Protein AF-A0A946MFY2-F1 (afdb_monomer)

Sequence (184 aa):
AEKDSQQWLAGSNNFSRTAGVNGPPETAAVKTPVHIAITYAKDGTIHIFRNGKPYGEPYKSSGPAEFKANESVICFGIRHTPVGGNRMLAGRILDAQIYNQALNADEISALASGSSDFIPEKLVMAALTIQQQHRIAKLKISLTSNREVLDSLGPNIPPQEFETHAWQDFAQSLFNFKEFIFIR

Radius of gyration: 25.98 Å; Cα contacts (8 Å, |Δi|>4): 160; chains: 1; bounding box: 59×70×56 Å

Structure (mmCIF, N/CA/C/O backbone):
data_AF-A0A946MFY2-F1
#
_entry.id   AF-A0A946MFY2-F1
#
loop_
_atom_site.group_PDB
_atom_site.id
_atom_site.type_symbol
_atom_site.label_atom_id
_atom_site.label_alt_id
_atom_site.label_comp_id
_atom_site.label_asym_id
_atom_site.label_entity_id
_atom_site.label_seq_id
_atom_site.pdbx_PDB_ins_code
_atom_site.Cartn_x
_atom_site.Cartn_y
_atom_site.Cartn_z
_atom_site.occupancy
_atom_site.B_iso_or_equiv
_atom_site.auth_seq_id
_atom_site.auth_comp_id
_atom_site.auth_asym_id
_atom_site.auth_atom_id
_atom_site.pdbx_PDB_model_num
ATOM 1 N N . ALA A 1 1 ? 19.533 2.403 -9.242 1.00 53.47 1 ALA A N 1
ATOM 2 C CA . ALA A 1 1 ? 19.826 3.314 -8.129 1.00 53.47 1 ALA A CA 1
ATOM 3 C C . ALA A 1 1 ? 18.534 3.531 -7.360 1.00 53.47 1 ALA A C 1
ATOM 5 O O . ALA A 1 1 ? 17.473 3.380 -7.963 1.00 53.47 1 ALA A O 1
ATOM 6 N N . GLU A 1 2 ? 18.617 3.803 -6.064 1.00 65.38 2 GLU A N 1
ATOM 7 C CA . GLU A 1 2 ? 17.516 4.433 -5.328 1.00 65.38 2 GLU A CA 1
ATOM 8 C C . GLU A 1 2 ? 17.376 5.895 -5.782 1.00 65.38 2 GLU A C 1
ATOM 10 O O . GLU A 1 2 ? 18.318 6.440 -6.362 1.00 65.38 2 GLU A O 1
ATOM 15 N N . LYS A 1 3 ? 16.194 6.495 -5.599 1.00 70.50 3 LYS A N 1
ATOM 16 C CA . LYS A 1 3 ? 15.977 7.925 -5.877 1.00 70.50 3 LYS A CA 1
ATOM 17 C C . LYS A 1 3 ? 16.315 8.757 -4.642 1.00 70.50 3 LYS A C 1
ATOM 19 O O . LYS A 1 3 ? 17.130 9.664 -4.734 1.00 70.50 3 LYS A O 1
ATOM 24 N N . ASP A 1 4 ? 15.754 8.352 -3.506 1.00 80.81 4 ASP A N 1
ATOM 25 C CA . ASP A 1 4 ? 15.980 8.939 -2.191 1.00 80.81 4 ASP A CA 1
ATOM 26 C C . ASP A 1 4 ? 16.518 7.858 -1.253 1.00 80.81 4 ASP A C 1
ATOM 28 O O . ASP A 1 4 ? 16.047 6.715 -1.282 1.00 80.81 4 ASP A O 1
ATOM 32 N N . SER A 1 5 ? 17.528 8.201 -0.451 1.00 85.56 5 SER A N 1
ATOM 33 C CA . SER A 1 5 ? 18.253 7.185 0.306 1.00 85.56 5 SER A CA 1
ATOM 34 C C . SER A 1 5 ? 17.427 6.562 1.417 1.00 85.56 5 SER A C 1
ATOM 36 O O . SER A 1 5 ? 16.797 7.276 2.197 1.00 85.56 5 SER A O 1
ATOM 38 N N . GLN A 1 6 ? 17.454 5.226 1.488 1.00 88.94 6 GLN A N 1
ATOM 39 C CA . GLN A 1 6 ? 16.743 4.424 2.493 1.00 88.94 6 GLN A CA 1
ATOM 40 C C . GLN A 1 6 ? 15.216 4.600 2.472 1.00 88.94 6 GLN A C 1
ATOM 42 O O . GLN A 1 6 ? 14.553 4.226 3.432 1.00 88.94 6 GLN A O 1
ATOM 47 N N . GLN A 1 7 ? 14.624 5.136 1.405 1.00 92.94 7 GLN A N 1
ATOM 48 C CA . GLN A 1 7 ? 13.171 5.281 1.313 1.00 92.94 7 GLN A CA 1
ATOM 49 C C . GLN A 1 7 ? 12.542 4.189 0.448 1.00 92.94 7 GLN A C 1
ATOM 51 O O . GLN A 1 7 ? 13.054 3.826 -0.614 1.00 92.94 7 GLN A O 1
ATOM 56 N N . TRP A 1 8 ? 11.375 3.701 0.875 1.00 93.44 8 TRP A N 1
ATOM 57 C CA . TRP A 1 8 ? 10.537 2.862 0.023 1.00 93.44 8 TRP A CA 1
ATOM 58 C C . TRP A 1 8 ? 10.002 3.673 -1.156 1.00 93.44 8 TRP A C 1
ATOM 60 O O . TRP A 1 8 ? 9.565 4.810 -0.996 1.00 93.44 8 TRP A O 1
ATOM 70 N N . LEU A 1 9 ? 10.025 3.084 -2.351 1.00 93.62 9 LEU A N 1
ATOM 71 C CA . LEU A 1 9 ? 9.596 3.756 -3.573 1.00 93.62 9 LEU A CA 1
ATOM 72 C C . LEU A 1 9 ? 8.941 2.784 -4.555 1.00 93.62 9 LEU A C 1
ATOM 74 O O . LEU A 1 9 ? 9.286 1.604 -4.617 1.00 93.62 9 LEU A O 1
ATOM 78 N N . ALA A 1 10 ? 8.032 3.311 -5.374 1.00 94.06 10 ALA A N 1
ATOM 79 C CA . ALA A 1 10 ? 7.459 2.603 -6.514 1.00 94.06 10 ALA A CA 1
ATOM 80 C C . ALA A 1 10 ? 8.332 2.840 -7.759 1.00 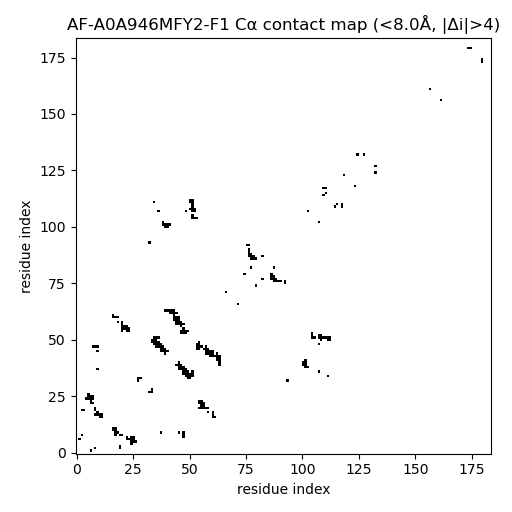94.06 10 ALA A C 1
ATOM 82 O O . ALA A 1 10 ? 8.226 3.854 -8.456 1.00 94.06 10 ALA A O 1
ATOM 83 N N . GLY A 1 11 ? 9.272 1.923 -7.989 1.00 90.94 11 GLY A N 1
ATOM 84 C CA . GLY A 1 11 ? 10.288 2.037 -9.034 1.00 90.94 11 GLY A CA 1
ATOM 85 C C . GLY A 1 11 ? 9.740 1.772 -10.436 1.00 90.94 11 GLY A C 1
ATOM 86 O O . GLY A 1 11 ? 8.930 0.876 -10.648 1.00 90.94 11 GLY A O 1
ATOM 87 N N . SER A 1 12 ? 10.227 2.525 -11.419 1.00 90.75 12 SER A N 1
ATOM 88 C CA . SER A 1 12 ? 9.873 2.374 -12.833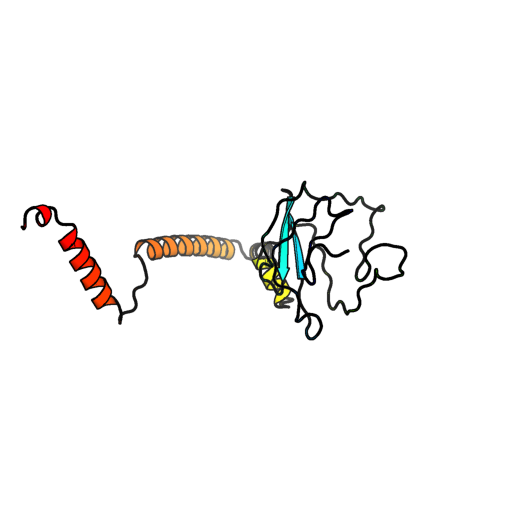 1.00 90.75 12 SER A CA 1
ATOM 89 C C . SER A 1 12 ? 11.113 2.466 -13.723 1.00 90.75 12 SER A C 1
ATOM 91 O O . SER A 1 12 ? 12.182 2.900 -13.278 1.00 90.75 12 SER A O 1
ATOM 93 N N . ASN A 1 13 ? 10.994 2.044 -14.987 1.00 88.31 13 ASN A N 1
ATOM 94 C CA . ASN A 1 13 ? 12.108 2.105 -15.932 1.00 88.31 13 ASN A CA 1
ATOM 95 C C . ASN A 1 13 ? 12.619 3.547 -16.059 1.00 88.31 13 ASN A C 1
ATOM 97 O O . ASN A 1 13 ? 11.832 4.453 -16.341 1.00 88.31 13 ASN A O 1
ATOM 101 N N . ASN A 1 14 ? 13.915 3.752 -15.808 1.00 87.25 14 ASN A N 1
ATOM 102 C CA . ASN A 1 14 ? 14.569 5.066 -15.760 1.00 87.25 14 ASN A CA 1
ATOM 103 C C . ASN A 1 14 ? 13.833 6.117 -14.904 1.00 87.25 14 ASN A C 1
ATOM 105 O O . ASN A 1 14 ? 13.919 7.305 -15.190 1.00 87.25 14 ASN A O 1
ATOM 109 N N . PHE A 1 15 ? 13.084 5.686 -13.881 1.00 89.31 15 PHE A N 1
ATOM 110 C CA . PHE A 1 15 ? 12.235 6.544 -13.043 1.00 89.31 15 PHE A CA 1
ATOM 111 C C . PHE A 1 15 ? 11.145 7.325 -13.793 1.00 89.31 15 PHE A C 1
ATOM 113 O O . PHE A 1 15 ? 10.573 8.257 -13.234 1.00 89.31 15 PHE A O 1
ATOM 120 N N . SER A 1 16 ? 10.812 6.926 -15.025 1.00 91.06 16 SER A N 1
ATOM 121 C CA . SER A 1 16 ? 9.831 7.606 -15.890 1.00 91.06 16 SER A CA 1
ATOM 122 C C . SER A 1 16 ? 8.453 7.819 -15.253 1.00 91.06 16 SER A C 1
ATOM 124 O O . SER A 1 16 ? 7.746 8.749 -15.624 1.00 91.06 16 SER A O 1
ATOM 126 N N . ARG A 1 17 ? 8.070 6.974 -14.291 1.00 92.94 17 ARG A N 1
ATOM 127 C CA . ARG A 1 17 ? 6.820 7.062 -13.523 1.00 92.94 17 ARG A CA 1
ATOM 128 C C . ARG A 1 17 ? 7.050 7.116 -12.013 1.00 92.94 17 ARG A C 1
ATOM 130 O O . ARG A 1 17 ? 6.120 6.858 -11.268 1.00 92.94 17 ARG A O 1
ATOM 137 N N . THR A 1 18 ? 8.271 7.388 -11.552 1.00 93.00 18 THR A N 1
ATOM 138 C CA . THR A 1 18 ? 8.613 7.363 -10.122 1.00 93.00 18 THR A CA 1
ATOM 139 C C . THR A 1 18 ? 8.758 8.778 -9.573 1.00 93.00 18 THR A C 1
ATOM 141 O O . THR A 1 18 ? 9.705 9.496 -9.912 1.00 93.00 18 THR A O 1
ATOM 144 N N . ALA A 1 19 ? 7.873 9.159 -8.657 1.00 92.81 19 ALA A N 1
ATOM 145 C CA . ALA A 1 19 ? 8.040 10.353 -7.832 1.00 92.81 19 ALA A CA 1
ATOM 146 C C . ALA A 1 19 ? 8.619 9.993 -6.455 1.00 92.81 19 ALA A C 1
ATOM 148 O O . ALA A 1 19 ? 8.522 8.846 -6.015 1.00 92.81 19 ALA A O 1
ATOM 149 N N . GLY A 1 20 ? 9.251 10.974 -5.809 1.00 91.62 20 GLY A N 1
ATOM 150 C CA . GLY A 1 20 ? 9.572 10.876 -4.387 1.00 91.62 20 GLY A CA 1
ATOM 151 C C . GLY A 1 20 ? 8.291 11.041 -3.572 1.00 91.62 20 GLY A C 1
ATOM 152 O O . GLY A 1 20 ? 7.399 11.783 -3.981 1.00 91.62 20 GLY A O 1
ATOM 153 N N . VAL A 1 21 ? 8.200 10.334 -2.448 1.00 92.19 21 VAL A N 1
ATOM 154 C CA . VAL A 1 21 ? 7.014 10.349 -1.572 1.00 92.19 21 VAL A CA 1
ATOM 155 C C . VAL A 1 21 ? 7.264 11.094 -0.262 1.00 92.19 21 VAL A C 1
ATOM 157 O O . VAL A 1 21 ? 6.377 11.161 0.575 1.00 92.19 21 VAL A O 1
ATOM 160 N N . ASN A 1 22 ? 8.464 11.649 -0.050 1.00 90.62 22 ASN A N 1
ATOM 161 C CA . ASN A 1 22 ? 8.861 12.290 1.212 1.00 90.62 22 ASN A CA 1
ATOM 162 C C . ASN A 1 22 ? 8.608 11.397 2.446 1.00 90.62 22 ASN A C 1
ATOM 164 O O . ASN A 1 22 ? 8.253 11.876 3.521 1.00 90.62 22 ASN A O 1
ATOM 168 N N . GLY A 1 23 ? 8.760 10.080 2.282 1.00 91.56 23 GLY A N 1
ATOM 169 C CA . GLY A 1 23 ? 8.580 9.118 3.364 1.00 91.56 23 GLY A CA 1
ATOM 170 C C . GLY A 1 23 ? 9.791 9.100 4.305 1.00 91.56 23 GLY A C 1
ATOM 171 O O . GLY A 1 23 ? 10.903 9.418 3.882 1.00 91.56 23 GLY A O 1
ATOM 172 N N . PRO A 1 24 ? 9.620 8.725 5.583 1.00 93.62 24 PRO A N 1
ATOM 173 C CA . PRO A 1 24 ? 10.745 8.614 6.504 1.00 93.62 24 PRO A CA 1
ATOM 174 C C . PRO A 1 24 ? 11.700 7.489 6.070 1.00 93.62 24 PRO A C 1
ATOM 176 O O . PRO A 1 24 ? 11.229 6.450 5.608 1.00 93.62 24 PRO A O 1
ATOM 179 N N . PRO A 1 25 ? 13.023 7.634 6.258 1.00 93.75 25 PRO A N 1
ATOM 180 C CA . PRO A 1 25 ? 13.968 6.569 5.938 1.00 93.75 25 PRO A CA 1
ATOM 181 C C . PRO A 1 25 ? 13.657 5.290 6.729 1.00 93.75 25 PRO A C 1
ATOM 183 O O . PRO A 1 25 ? 13.310 5.321 7.914 1.00 93.75 25 PRO A O 1
ATOM 186 N N . GLU A 1 26 ? 13.800 4.145 6.071 1.00 93.25 26 GLU A N 1
ATOM 187 C CA . GLU A 1 26 ? 13.622 2.830 6.662 1.00 93.25 26 GLU A CA 1
ATOM 188 C C . GLU A 1 26 ? 14.809 2.476 7.559 1.00 93.25 26 GLU A C 1
ATOM 190 O O . GLU A 1 26 ? 15.953 2.408 7.121 1.00 93.25 26 GLU A O 1
ATOM 195 N N . THR A 1 27 ? 14.513 2.182 8.822 1.00 92.38 27 THR A N 1
ATOM 196 C CA . THR A 1 27 ? 15.519 1.864 9.848 1.00 92.38 27 THR A CA 1
ATOM 197 C C . THR A 1 27 ? 15.217 0.574 10.613 1.00 92.38 27 THR A C 1
ATOM 199 O O . THR A 1 27 ? 16.084 0.053 11.317 1.00 92.38 27 THR A O 1
ATOM 202 N N . ALA A 1 28 ? 14.007 0.023 10.481 1.00 88.69 28 ALA A N 1
ATOM 203 C CA . ALA A 1 28 ? 13.542 -1.136 11.239 1.00 88.69 28 ALA A CA 1
ATOM 204 C C . ALA A 1 28 ? 13.631 -2.451 10.453 1.00 88.69 28 ALA A C 1
ATOM 206 O O . ALA A 1 28 ? 13.780 -3.504 11.070 1.00 88.69 28 ALA A O 1
ATOM 207 N N . ALA A 1 29 ? 13.590 -2.406 9.117 1.00 87.12 29 ALA A N 1
ATOM 208 C CA . ALA A 1 29 ? 13.572 -3.598 8.259 1.00 87.12 29 ALA A CA 1
ATOM 209 C C . ALA A 1 29 ? 14.789 -4.533 8.434 1.00 87.12 29 ALA A C 1
ATOM 211 O O . ALA A 1 29 ? 14.720 -5.707 8.083 1.00 87.12 29 ALA A O 1
ATOM 212 N N . VAL A 1 30 ? 15.894 -4.042 9.013 1.00 86.38 30 VAL A N 1
ATOM 213 C CA . VAL A 1 30 ? 17.076 -4.858 9.355 1.00 86.38 30 VAL A CA 1
ATOM 214 C C . VAL A 1 30 ? 16.917 -5.662 10.653 1.00 86.38 30 VAL A C 1
ATOM 216 O O . VAL A 1 30 ? 17.689 -6.586 10.890 1.00 86.38 30 VAL A O 1
ATOM 219 N N . LYS A 1 31 ? 15.947 -5.313 11.509 1.00 86.25 31 LYS A N 1
ATOM 220 C CA . LYS A 1 31 ? 15.732 -5.929 12.834 1.00 86.25 31 LYS A CA 1
ATOM 221 C C . LYS A 1 31 ? 14.429 -6.713 12.913 1.00 86.25 31 LYS A C 1
ATOM 223 O O . LYS A 1 31 ? 14.375 -7.750 13.564 1.00 86.25 31 LYS A O 1
ATOM 228 N N . THR A 1 32 ? 13.379 -6.201 12.283 1.00 84.69 32 THR A N 1
ATOM 229 C CA . THR A 1 32 ? 12.023 -6.744 12.382 1.00 84.69 32 THR A CA 1
ATOM 230 C C . THR A 1 32 ? 11.375 -6.817 11.006 1.00 84.69 32 THR A C 1
ATOM 232 O O . THR A 1 32 ? 11.631 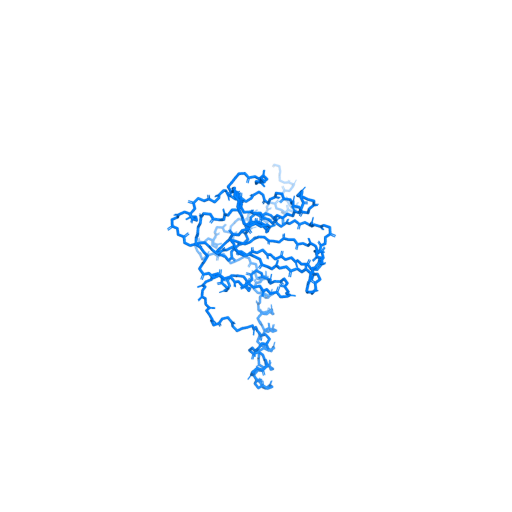-5.931 10.185 1.00 84.69 32 THR A O 1
ATOM 235 N N . PRO A 1 33 ? 10.490 -7.798 10.754 1.00 87.06 33 PRO A N 1
ATOM 236 C CA . PRO A 1 33 ? 9.673 -7.798 9.549 1.00 87.06 33 PRO A CA 1
ATOM 237 C C . PRO A 1 33 ? 8.890 -6.490 9.403 1.00 87.06 33 PRO A C 1
ATOM 239 O O . PRO A 1 33 ? 8.348 -5.967 10.378 1.00 87.06 33 PRO A O 1
ATOM 242 N N . VAL A 1 34 ? 8.826 -5.976 8.177 1.00 92.50 34 VAL A N 1
ATOM 243 C CA . VAL A 1 34 ? 7.983 -4.837 7.804 1.00 92.50 34 VAL A CA 1
ATOM 244 C C . VAL A 1 34 ? 7.061 -5.266 6.673 1.00 92.50 34 VAL A C 1
ATOM 246 O O . VAL A 1 34 ? 7.481 -5.974 5.759 1.00 92.50 34 VAL A O 1
ATOM 249 N N . HIS A 1 35 ? 5.805 -4.840 6.734 1.00 94.25 35 HIS A N 1
ATOM 250 C CA . HIS A 1 35 ? 4.851 -5.038 5.652 1.00 94.25 35 HIS A CA 1
ATOM 251 C C . HIS A 1 35 ? 4.886 -3.818 4.736 1.00 94.25 35 HIS A C 1
ATOM 253 O O . HIS A 1 35 ? 4.633 -2.698 5.189 1.00 94.25 35 HIS A O 1
ATOM 259 N N . ILE A 1 36 ? 5.173 -4.034 3.455 1.00 95.69 36 ILE A N 1
ATOM 260 C CA . ILE A 1 36 ? 5.174 -2.989 2.432 1.00 95.69 36 ILE A CA 1
ATOM 261 C C . ILE A 1 36 ? 4.138 -3.346 1.380 1.00 95.69 36 ILE A C 1
ATOM 263 O O . ILE A 1 36 ? 4.166 -4.443 0.828 1.00 95.69 36 ILE A O 1
ATOM 267 N N . ALA A 1 37 ? 3.255 -2.398 1.080 1.00 97.19 37 ALA A N 1
ATOM 268 C CA . ALA A 1 37 ? 2.302 -2.514 -0.012 1.00 97.19 37 ALA A CA 1
ATOM 269 C C . ALA A 1 37 ? 2.367 -1.274 -0.902 1.00 97.19 37 ALA A C 1
ATOM 271 O O . ALA A 1 37 ? 2.566 -0.160 -0.421 1.00 97.19 37 ALA A O 1
ATOM 272 N N . ILE A 1 38 ? 2.196 -1.473 -2.206 1.00 97.38 38 ILE A N 1
ATOM 273 C CA . ILE A 1 38 ? 2.125 -0.394 -3.190 1.00 97.38 38 ILE A CA 1
ATOM 274 C C . ILE A 1 38 ? 0.874 -0.623 -4.023 1.00 97.38 38 ILE A C 1
ATOM 276 O O . ILE A 1 38 ? 0.697 -1.707 -4.581 1.00 97.38 38 ILE A O 1
ATOM 280 N N . THR A 1 39 ? 0.011 0.382 -4.111 1.00 97.31 39 THR A N 1
ATOM 281 C CA . THR A 1 39 ? -1.232 0.299 -4.882 1.00 97.31 39 THR A CA 1
ATOM 282 C C . THR A 1 39 ? -1.129 1.171 -6.126 1.00 97.31 39 THR A C 1
ATOM 284 O O . THR A 1 39 ? -0.566 2.263 -6.088 1.00 97.31 39 THR A O 1
ATOM 287 N N . TYR A 1 40 ? -1.652 0.666 -7.245 1.00 96.50 40 TYR A N 1
ATOM 288 C CA . TYR A 1 40 ? -1.628 1.333 -8.547 1.00 96.50 40 TYR A CA 1
ATOM 289 C C . TYR A 1 40 ? -3.067 1.500 -9.034 1.00 96.50 40 TYR A C 1
ATOM 291 O O . TYR A 1 40 ? -3.660 0.570 -9.583 1.00 96.50 40 TYR A O 1
ATOM 299 N N . ALA A 1 41 ? -3.660 2.666 -8.788 1.00 95.31 41 ALA A N 1
ATOM 300 C CA . ALA A 1 41 ? -5.031 2.951 -9.189 1.00 95.31 41 ALA A CA 1
ATOM 301 C C . ALA A 1 41 ? -5.148 3.130 -10.712 1.00 95.31 41 ALA A C 1
ATOM 303 O O . ALA A 1 41 ? -4.199 3.524 -11.393 1.00 95.31 41 ALA A O 1
ATOM 304 N N . LYS A 1 42 ? -6.344 2.862 -11.258 1.00 93.44 42 LYS A N 1
ATOM 305 C CA . LYS A 1 42 ? -6.627 2.964 -12.705 1.00 93.44 42 LYS A CA 1
ATOM 306 C C . LYS A 1 42 ? -6.372 4.356 -13.269 1.00 93.44 42 LYS A C 1
ATOM 308 O O . LYS A 1 42 ? -5.999 4.498 -14.425 1.00 93.44 42 LYS A O 1
ATOM 313 N N . ASP A 1 43 ? -6.580 5.369 -12.443 1.00 93.75 43 ASP A N 1
ATOM 314 C CA . ASP A 1 43 ? -6.355 6.759 -12.795 1.00 93.75 43 ASP A CA 1
ATOM 315 C C . ASP A 1 43 ? -4.858 7.136 -12.780 1.00 93.75 43 ASP A C 1
ATOM 317 O O . ASP A 1 43 ? -4.527 8.268 -13.103 1.00 93.75 43 ASP A O 1
ATOM 321 N N . GLY A 1 44 ? -3.955 6.220 -12.409 1.00 94.88 44 GLY A N 1
ATOM 322 C CA . GLY A 1 44 ? -2.510 6.440 -12.320 1.00 94.88 44 GLY A CA 1
ATOM 323 C C . GLY A 1 44 ? -2.014 6.872 -10.941 1.00 94.88 44 GLY A C 1
ATOM 324 O O . GLY A 1 44 ? -0.813 7.115 -10.794 1.00 94.88 44 GLY A O 1
ATOM 325 N N . THR A 1 45 ? -2.893 6.980 -9.941 1.00 96.81 45 THR A N 1
ATOM 326 C CA . THR A 1 45 ? -2.505 7.329 -8.569 1.00 96.81 45 THR A CA 1
ATOM 327 C C . THR A 1 45 ? -1.782 6.157 -7.906 1.00 96.81 45 THR A C 1
ATOM 329 O O . THR A 1 45 ? -2.277 5.029 -7.914 1.00 96.81 45 THR A O 1
ATOM 332 N N . ILE A 1 46 ? -0.615 6.425 -7.324 1.00 97.50 46 ILE A N 1
ATOM 333 C CA . ILE A 1 46 ? 0.214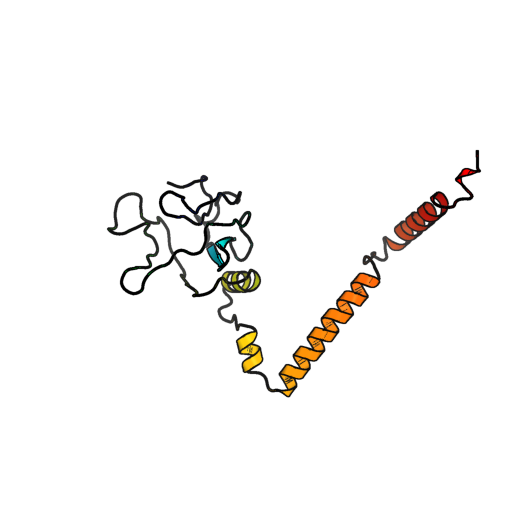 5.442 -6.630 1.00 97.50 46 ILE A CA 1
ATOM 334 C C . ILE A 1 46 ? 0.285 5.800 -5.148 1.00 97.50 46 ILE A C 1
ATOM 336 O O . ILE A 1 46 ? 0.637 6.927 -4.802 1.00 97.50 46 ILE A O 1
ATOM 340 N N . HIS A 1 47 ? -0.015 4.824 -4.291 1.00 97.62 47 HIS A N 1
ATOM 341 C CA . HIS A 1 47 ? 0.178 4.922 -2.843 1.00 97.62 47 HIS A CA 1
ATOM 342 C C . HIS A 1 47 ? 1.182 3.872 -2.384 1.00 97.62 47 HIS A C 1
ATOM 344 O O . HIS A 1 47 ? 1.212 2.758 -2.910 1.00 97.62 47 HIS A O 1
ATOM 350 N N . ILE A 1 48 ? 1.970 4.216 -1.372 1.00 97.94 48 ILE A N 1
ATOM 351 C CA . ILE A 1 48 ? 2.851 3.287 -0.669 1.00 97.94 48 ILE A CA 1
ATOM 352 C C . ILE A 1 48 ? 2.355 3.205 0.769 1.00 97.94 48 ILE A C 1
ATOM 354 O O . ILE A 1 48 ? 1.970 4.211 1.359 1.00 97.94 48 ILE A O 1
ATOM 358 N N . PHE A 1 49 ? 2.357 2.005 1.330 1.00 98.00 49 PHE A N 1
ATOM 359 C CA . PHE A 1 49 ? 1.971 1.749 2.706 1.00 98.00 49 PHE A CA 1
ATOM 360 C C . PHE A 1 49 ? 3.072 0.981 3.417 1.00 98.00 49 PHE A C 1
ATOM 362 O O . PHE A 1 49 ? 3.685 0.074 2.850 1.00 98.00 49 PHE A O 1
ATOM 369 N N . ARG A 1 50 ? 3.269 1.313 4.690 1.00 96.62 50 ARG A N 1
ATOM 370 C CA . ARG A 1 50 ? 4.187 0.637 5.598 1.00 96.62 50 ARG A CA 1
ATOM 371 C C . ARG A 1 50 ? 3.433 0.219 6.849 1.00 96.62 50 ARG A C 1
ATOM 373 O O . ARG A 1 50 ? 2.843 1.057 7.527 1.00 96.62 50 ARG A O 1
ATOM 380 N N . ASN A 1 51 ? 3.466 -1.074 7.163 1.00 94.62 51 ASN A N 1
ATOM 381 C CA . ASN A 1 51 ? 2.757 -1.673 8.298 1.00 94.62 51 ASN A CA 1
ATOM 382 C C . ASN A 1 51 ? 1.281 -1.237 8.362 1.00 94.62 51 ASN A C 1
ATOM 384 O O . ASN A 1 51 ? 0.787 -0.837 9.414 1.00 94.62 51 ASN A O 1
ATOM 388 N N . GLY A 1 52 ? 0.606 -1.250 7.209 1.00 94.56 52 GLY A N 1
ATOM 389 C CA . GLY A 1 52 ? -0.825 -0.954 7.103 1.00 94.56 52 GLY A CA 1
ATOM 390 C C . GLY A 1 52 ? -1.179 0.531 7.047 1.00 94.56 52 GLY A C 1
ATOM 391 O O . GLY A 1 52 ? -2.338 0.868 6.842 1.00 94.56 52 GLY A O 1
ATOM 392 N N . LYS A 1 53 ? -0.201 1.429 7.206 1.00 96.25 53 LYS A N 1
ATOM 393 C CA . LYS A 1 53 ? -0.413 2.883 7.224 1.00 96.25 53 LYS A CA 1
ATOM 394 C C . LYS A 1 53 ? 0.177 3.545 5.981 1.00 96.25 53 LYS A C 1
ATOM 396 O O . LYS A 1 53 ? 1.171 3.029 5.466 1.00 96.25 53 LYS A O 1
ATOM 401 N N . PRO A 1 54 ? -0.380 4.676 5.508 1.00 97.19 54 PRO A N 1
ATOM 402 C CA . PRO A 1 54 ? 0.223 5.451 4.428 1.00 97.19 54 PRO A CA 1
ATOM 403 C C . PRO A 1 54 ? 1.694 5.775 4.717 1.00 97.19 54 PRO A C 1
ATOM 405 O O . PRO A 1 54 ? 2.058 6.122 5.842 1.00 97.19 54 PRO A O 1
ATOM 408 N N . TYR A 1 55 ? 2.538 5.623 3.703 1.00 97.38 55 TYR A N 1
ATOM 409 C CA . TYR A 1 55 ? 3.963 5.917 3.749 1.00 97.38 55 TYR A CA 1
ATOM 410 C C . TYR A 1 55 ? 4.275 7.031 2.751 1.00 97.38 55 TYR A C 1
ATOM 412 O O . TYR A 1 55 ? 4.323 6.801 1.541 1.00 97.38 55 TYR A O 1
ATOM 420 N N . GLY A 1 56 ? 4.502 8.230 3.284 1.00 95.25 56 GLY A N 1
ATOM 421 C CA . GLY A 1 56 ? 4.696 9.423 2.471 1.00 95.25 56 GLY A CA 1
ATOM 422 C C . GLY A 1 56 ? 3.436 9.839 1.708 1.00 95.25 56 GLY A C 1
ATOM 423 O O . GLY A 1 56 ? 2.341 9.320 1.931 1.00 95.25 56 GLY A O 1
ATOM 424 N N . GLU A 1 57 ? 3.620 10.787 0.798 1.00 95.44 57 GLU A N 1
ATOM 425 C CA . GLU A 1 57 ? 2.556 11.339 -0.027 1.00 95.44 57 GLU A CA 1
ATOM 426 C C . GLU A 1 57 ? 2.273 10.454 -1.248 1.00 95.44 57 GLU A C 1
ATOM 428 O O . GLU A 1 57 ? 3.208 10.005 -1.928 1.00 95.44 57 GLU A O 1
ATOM 433 N N . PRO A 1 58 ? 0.993 10.222 -1.583 1.00 96.38 58 PRO A N 1
ATOM 434 C CA . PRO A 1 58 ? 0.648 9.610 -2.851 1.00 96.38 58 PRO A CA 1
ATOM 435 C C . PRO A 1 58 ? 0.992 10.540 -4.006 1.00 96.38 58 PRO A C 1
ATOM 437 O O . PRO A 1 58 ? 1.021 11.764 -3.878 1.00 96.38 58 PRO A O 1
ATOM 440 N N . TYR A 1 59 ? 1.203 9.958 -5.180 1.00 96.81 59 TYR A N 1
ATOM 441 C CA . TYR A 1 59 ? 1.498 10.744 -6.368 1.00 96.81 59 TYR A CA 1
ATOM 442 C C . TYR A 1 59 ? 0.821 10.190 -7.611 1.00 96.81 59 TYR A C 1
ATOM 444 O O . TYR A 1 59 ? 0.441 9.020 -7.696 1.00 96.81 59 TYR A O 1
ATOM 452 N N . LYS A 1 60 ? 0.679 11.062 -8.607 1.00 96.62 60 LYS A N 1
ATOM 453 C CA . LYS A 1 60 ? 0.069 10.744 -9.891 1.00 96.62 60 LYS A CA 1
ATOM 454 C C . LYS A 1 60 ? 1.144 10.392 -10.912 1.00 96.62 60 LYS A C 1
ATOM 456 O O . LYS A 1 60 ? 1.997 11.217 -11.227 1.00 96.62 60 LYS A O 1
ATOM 461 N N . SER A 1 61 ? 1.105 9.171 -11.428 1.00 94.88 61 SER A N 1
ATOM 462 C CA . SER A 1 61 ? 1.915 8.760 -12.578 1.00 94.88 61 SER A CA 1
ATOM 463 C C . SER A 1 61 ? 1.159 8.973 -13.894 1.00 94.88 61 SER A C 1
ATOM 465 O O . SER A 1 61 ? -0.018 9.331 -13.894 1.00 94.88 61 SER A O 1
ATOM 467 N N . SER A 1 62 ? 1.810 8.699 -15.028 1.00 91.31 62 SER A N 1
ATOM 468 C CA . SER A 1 62 ? 1.173 8.726 -16.354 1.00 91.31 62 SER A CA 1
ATOM 469 C C . SER A 1 62 ? 0.144 7.609 -16.594 1.00 91.31 62 SER A C 1
ATOM 471 O O . SER A 1 62 ? -0.416 7.532 -17.684 1.00 91.31 62 SER A O 1
ATOM 473 N N . GLY A 1 63 ? -0.108 6.748 -15.602 1.00 88.62 63 GLY A N 1
ATOM 474 C CA . GLY A 1 63 ? -1.079 5.658 -15.668 1.00 88.62 63 GLY A CA 1
ATOM 475 C C . GLY A 1 63 ? -0.465 4.279 -15.389 1.00 88.62 63 GLY A C 1
ATOM 476 O O . GLY A 1 63 ? 0.760 4.149 -15.264 1.00 88.62 63 GLY A O 1
ATOM 477 N N . PRO A 1 64 ? -1.308 3.233 -15.282 1.00 87.38 64 PRO A N 1
ATOM 478 C CA . PRO A 1 64 ? -0.852 1.856 -15.127 1.00 87.38 64 PRO A CA 1
ATOM 479 C C . PRO A 1 64 ? 0.037 1.407 -16.291 1.00 87.38 64 PRO A C 1
ATOM 481 O O . PRO A 1 64 ? -0.195 1.760 -17.445 1.00 87.38 64 PRO A O 1
ATOM 484 N N . ALA A 1 65 ? 1.043 0.589 -15.985 1.00 89.19 65 ALA A N 1
ATOM 485 C CA . ALA A 1 65 ? 1.820 -0.095 -17.009 1.00 89.19 65 ALA A CA 1
ATOM 486 C C . ALA A 1 65 ? 1.122 -1.393 -17.418 1.00 89.19 65 ALA A C 1
ATOM 488 O O . ALA A 1 65 ? 0.657 -2.145 -16.561 1.00 89.19 65 ALA A O 1
ATOM 489 N N . GLU A 1 66 ? 1.083 -1.662 -18.719 1.00 89.94 66 GLU A N 1
ATOM 490 C CA . GLU A 1 66 ? 0.566 -2.919 -19.245 1.00 89.94 66 GLU A CA 1
ATOM 491 C C . GLU A 1 66 ? 1.653 -4.000 -19.209 1.00 89.94 66 GLU A C 1
ATOM 493 O O . GLU A 1 66 ? 2.779 -3.786 -19.661 1.00 89.94 66 GLU A O 1
ATOM 498 N N . PHE A 1 67 ? 1.298 -5.168 -18.677 1.00 89.94 67 PHE A N 1
ATOM 499 C CA . PHE A 1 67 ? 2.139 -6.361 -18.648 1.00 89.94 67 PHE A CA 1
ATOM 500 C C . PHE A 1 67 ? 1.397 -7.479 -19.373 1.00 89.94 67 PHE A C 1
ATOM 502 O O . PHE A 1 67 ? 0.431 -8.039 -18.852 1.00 89.94 67 PHE A O 1
ATOM 509 N N . LYS A 1 68 ? 1.815 -7.768 -20.607 1.00 92.06 68 LYS A N 1
ATOM 510 C CA . LYS A 1 68 ? 1.146 -8.755 -21.457 1.00 92.06 68 LYS A CA 1
ATOM 511 C C . LYS A 1 68 ? 1.337 -10.170 -20.922 1.00 92.06 68 LYS A C 1
ATOM 513 O O . LYS A 1 68 ? 2.420 -10.539 -20.454 1.00 92.06 68 LYS A O 1
ATOM 518 N N . ALA A 1 69 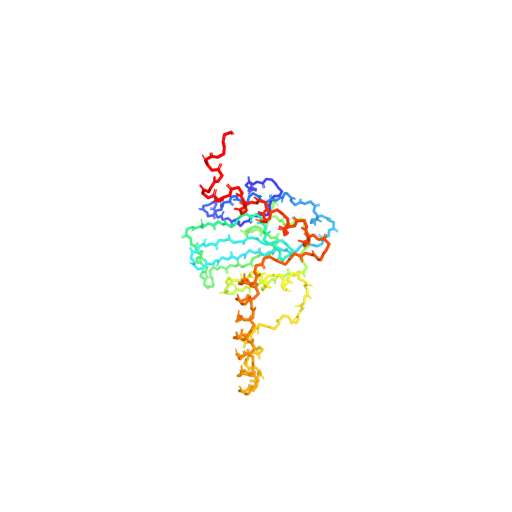? 0.281 -10.972 -21.047 1.00 91.75 69 ALA A N 1
ATOM 519 C CA . ALA A 1 69 ? 0.323 -12.396 -20.746 1.00 91.75 69 ALA A CA 1
ATOM 520 C C . ALA A 1 69 ? 1.419 -13.084 -21.575 1.00 91.75 69 ALA A C 1
ATOM 522 O O . ALA A 1 69 ? 1.588 -12.780 -22.751 1.00 91.75 69 ALA A O 1
ATOM 523 N N . ASN A 1 70 ? 2.156 -14.008 -20.956 1.00 92.50 70 ASN A N 1
ATOM 524 C CA . ASN A 1 70 ? 3.263 -14.767 -21.559 1.00 92.50 70 ASN A CA 1
ATOM 525 C C . ASN A 1 70 ? 4.490 -13.947 -22.012 1.00 92.50 70 ASN A C 1
ATOM 527 O O . ASN A 1 70 ? 5.463 -14.533 -22.474 1.00 92.50 70 ASN A O 1
ATOM 531 N N . GLU A 1 71 ? 4.486 -12.624 -21.838 1.00 93.25 71 GLU A N 1
ATOM 532 C CA . GLU A 1 71 ? 5.635 -11.747 -22.128 1.00 93.25 71 GLU A CA 1
ATOM 533 C C . GLU A 1 71 ? 6.234 -11.125 -20.856 1.00 93.25 71 GLU A C 1
ATOM 535 O O . GLU A 1 71 ? 7.250 -10.435 -20.907 1.00 93.25 71 GLU A O 1
ATOM 540 N N . SER A 1 72 ? 5.597 -11.347 -19.704 1.00 91.12 72 SER A N 1
ATOM 541 C CA . SER A 1 72 ? 5.969 -10.739 -18.427 1.00 91.12 72 SER A CA 1
ATOM 542 C C . SER A 1 72 ? 6.191 -11.798 -17.357 1.00 91.12 72 SER A C 1
ATOM 544 O O . SER A 1 72 ? 5.447 -12.772 -17.262 1.00 91.12 72 SER A O 1
ATOM 546 N N . VAL A 1 73 ? 7.197 -11.569 -16.516 1.00 90.31 73 VAL A N 1
ATOM 547 C CA . VAL A 1 73 ? 7.480 -12.388 -15.336 1.00 90.31 73 VAL A CA 1
ATOM 548 C C . VAL A 1 73 ? 7.472 -11.516 -14.093 1.00 90.31 73 VAL A C 1
ATOM 550 O O . VAL A 1 73 ? 7.940 -10.377 -14.104 1.00 90.31 73 VAL A O 1
ATOM 553 N N . ILE A 1 74 ? 6.935 -12.068 -13.013 1.00 89.62 74 ILE A N 1
ATOM 554 C CA . ILE A 1 74 ? 6.959 -11.447 -11.695 1.00 89.62 74 ILE A CA 1
ATOM 555 C C . ILE A 1 74 ? 8.116 -12.075 -10.934 1.00 89.62 74 ILE A C 1
ATOM 557 O O . ILE A 1 74 ? 8.248 -13.297 -10.883 1.00 89.62 74 ILE A O 1
ATOM 561 N N . CYS A 1 75 ? 8.969 -11.238 -10.354 1.00 90.62 75 CYS A N 1
ATOM 562 C CA . CYS A 1 75 ? 10.131 -11.698 -9.614 1.00 90.62 75 CYS A CA 1
ATOM 563 C C . CYS A 1 75 ? 10.164 -11.062 -8.227 1.00 90.62 75 CYS A C 1
ATOM 565 O O . CYS A 1 75 ? 9.935 -9.864 -8.076 1.00 90.62 75 CYS A O 1
ATOM 567 N N . PHE A 1 76 ? 10.515 -11.867 -7.229 1.00 90.38 76 PHE A N 1
ATOM 568 C CA . PHE A 1 76 ? 10.727 -11.427 -5.857 1.00 90.38 76 PHE A CA 1
ATOM 569 C C . PHE A 1 76 ? 12.208 -11.545 -5.505 1.00 90.38 76 PHE A C 1
ATOM 571 O O . PHE A 1 76 ? 12.871 -12.510 -5.876 1.00 90.38 76 PHE A O 1
ATOM 578 N N . GLY A 1 77 ? 12.742 -10.543 -4.809 1.00 89.06 77 GLY A N 1
ATOM 579 C CA . GLY A 1 77 ? 14.133 -10.548 -4.352 1.00 89.06 77 GLY A CA 1
ATOM 580 C C . GLY A 1 77 ? 15.187 -10.268 -5.431 1.00 89.06 77 GLY A C 1
ATOM 581 O O . GLY A 1 77 ? 16.375 -10.263 -5.119 1.00 89.06 77 GLY A O 1
ATOM 582 N N . ILE A 1 78 ? 14.790 -9.987 -6.676 1.00 88.94 78 ILE A N 1
ATOM 583 C CA . ILE A 1 78 ? 15.690 -9.548 -7.753 1.00 88.94 78 ILE A CA 1
ATOM 584 C C . ILE A 1 78 ? 15.102 -8.351 -8.498 1.00 88.94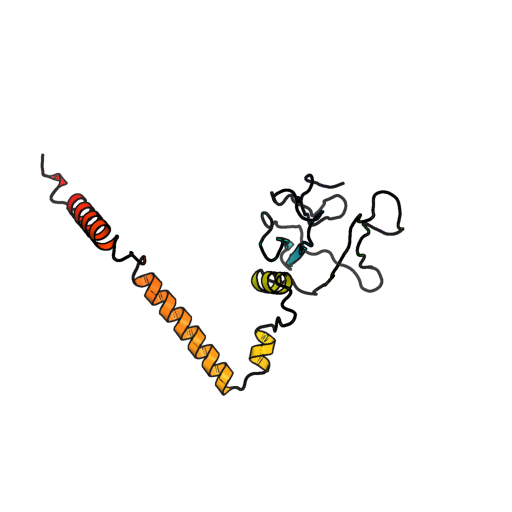 78 ILE A C 1
ATOM 586 O O . ILE A 1 78 ? 13.887 -8.203 -8.593 1.00 88.94 78 ILE A O 1
ATOM 590 N N . ARG A 1 79 ? 15.966 -7.501 -9.062 1.00 81.94 79 ARG A N 1
ATOM 591 C CA . ARG A 1 79 ? 15.539 -6.330 -9.845 1.00 81.94 79 ARG A CA 1
ATOM 592 C C . ARG A 1 79 ? 15.182 -6.655 -11.302 1.00 81.94 79 ARG A C 1
ATOM 594 O O . ARG A 1 79 ? 14.282 -6.029 -11.847 1.00 81.94 79 ARG A O 1
ATOM 601 N N . HIS A 1 80 ? 15.928 -7.542 -11.956 1.00 79.62 80 HIS A N 1
ATOM 602 C CA . HIS A 1 80 ? 15.658 -8.040 -13.312 1.00 79.62 80 HIS A CA 1
ATOM 603 C C . HIS A 1 80 ? 16.439 -9.329 -13.570 1.00 79.62 80 HIS A C 1
ATOM 605 O O . HIS A 1 80 ? 17.405 -9.623 -12.865 1.00 79.62 80 HIS A O 1
ATOM 611 N N . THR A 1 81 ? 16.035 -10.066 -14.601 1.00 79.50 81 THR A N 1
ATOM 612 C CA . THR A 1 81 ? 16.750 -11.231 -15.130 1.00 79.50 81 THR A CA 1
ATOM 613 C C . THR A 1 81 ? 17.791 -10.811 -16.183 1.00 79.50 81 THR A C 1
ATOM 615 O O . THR A 1 81 ? 17.521 -9.873 -16.935 1.00 79.50 81 THR A O 1
ATOM 618 N N . PRO A 1 82 ? 18.946 -11.495 -16.300 1.00 82.19 82 PRO A N 1
ATOM 619 C CA . PRO A 1 82 ? 19.410 -12.607 -15.467 1.00 82.19 82 PRO A CA 1
ATOM 620 C C . PRO A 1 82 ? 19.893 -12.148 -14.081 1.00 82.19 82 PRO A C 1
ATOM 622 O O . PRO A 1 82 ? 20.230 -10.984 -13.869 1.00 82.19 82 PRO A O 1
ATOM 625 N N . VAL A 1 83 ? 19.928 -13.084 -13.130 1.00 80.44 83 VAL A N 1
ATOM 626 C CA . VAL A 1 83 ? 20.391 -12.838 -11.755 1.00 80.44 83 VAL A CA 1
ATOM 627 C C . VAL A 1 83 ? 21.885 -12.488 -11.751 1.00 80.44 83 VAL A C 1
ATOM 629 O O . VAL A 1 83 ? 22.674 -13.140 -12.430 1.00 80.44 83 VAL A O 1
ATOM 632 N N . GLY A 1 84 ? 22.287 -11.480 -10.969 1.00 79.12 84 GLY A N 1
ATOM 633 C CA . GLY A 1 84 ? 23.702 -11.185 -10.724 1.00 79.12 84 GLY A CA 1
ATOM 634 C C . GLY A 1 84 ? 24.025 -9.722 -10.409 1.00 79.12 84 GLY A C 1
ATOM 635 O O . GLY A 1 84 ? 23.281 -8.794 -10.750 1.00 79.12 84 GLY A O 1
ATOM 636 N N . GLY A 1 85 ? 25.185 -9.518 -9.780 1.00 80.69 85 GLY A N 1
ATOM 637 C CA . GLY A 1 85 ? 25.671 -8.210 -9.335 1.00 80.69 85 GLY A CA 1
ATOM 638 C C . GLY A 1 85 ? 24.879 -7.650 -8.149 1.00 80.69 85 GLY A C 1
ATOM 639 O O . GLY A 1 85 ? 24.255 -8.389 -7.392 1.00 80.69 85 GLY A O 1
ATOM 640 N N . ASN A 1 86 ? 24.860 -6.323 -8.007 1.00 76.69 86 ASN A N 1
ATOM 641 C CA . ASN A 1 86 ? 24.161 -5.621 -6.921 1.00 76.69 86 ASN A CA 1
ATOM 642 C C . ASN A 1 86 ? 22.654 -5.433 -7.208 1.00 76.69 86 ASN A C 1
ATOM 644 O O . ASN A 1 86 ? 22.120 -4.325 -7.170 1.00 76.69 86 ASN A O 1
ATOM 648 N N . ARG A 1 87 ? 21.988 -6.510 -7.640 1.00 80.19 87 ARG A N 1
ATOM 649 C CA . ARG A 1 87 ? 20.589 -6.505 -8.116 1.00 80.19 87 ARG A CA 1
ATOM 650 C C . ARG A 1 87 ? 19.675 -7.423 -7.312 1.00 80.19 87 ARG A C 1
ATOM 652 O O . ARG A 1 87 ? 18.518 -7.596 -7.692 1.00 80.19 87 ARG A O 1
ATOM 659 N N . MET A 1 88 ? 20.210 -8.029 -6.260 1.00 87.62 88 MET A N 1
ATOM 660 C CA . MET A 1 88 ? 19.509 -8.971 -5.400 1.00 87.62 88 MET A CA 1
ATOM 661 C C . MET A 1 88 ? 19.166 -8.301 -4.076 1.00 87.62 88 MET A C 1
ATOM 663 O O . MET A 1 88 ? 19.924 -7.473 -3.572 1.00 87.62 88 MET A O 1
ATOM 667 N N . LEU A 1 89 ? 18.028 -8.682 -3.514 1.00 89.12 89 LEU A N 1
ATOM 668 C CA . LEU A 1 89 ? 17.634 -8.304 -2.172 1.00 89.12 89 LEU A CA 1
ATOM 669 C C . LEU A 1 89 ? 18.517 -9.044 -1.162 1.00 89.12 89 LEU A C 1
ATOM 671 O O . LEU A 1 89 ? 18.512 -10.272 -1.107 1.00 89.12 89 LEU A O 1
ATOM 675 N N . ALA A 1 90 ? 19.228 -8.294 -0.326 1.00 89.19 90 ALA A N 1
ATOM 676 C CA . ALA A 1 90 ? 19.881 -8.829 0.862 1.00 89.19 90 ALA A CA 1
ATOM 677 C C . ALA A 1 90 ? 18.874 -8.853 2.024 1.00 89.19 90 ALA A C 1
ATOM 679 O O . ALA A 1 90 ? 18.840 -7.946 2.851 1.00 89.19 90 ALA A O 1
ATOM 680 N N . GLY A 1 91 ? 18.000 -9.861 2.052 1.00 87.88 91 GLY A N 1
ATOM 681 C CA . GLY A 1 91 ? 16.930 -9.954 3.045 1.00 87.88 91 GLY A CA 1
ATOM 682 C C . GLY A 1 91 ? 16.077 -11.208 2.896 1.00 87.88 91 GLY A C 1
ATOM 683 O O . GLY A 1 91 ? 16.366 -12.084 2.082 1.00 87.88 91 GLY A O 1
ATOM 684 N N . ARG A 1 92 ? 15.016 -11.299 3.702 1.00 86.38 92 ARG A N 1
ATOM 685 C CA . ARG A 1 92 ? 14.046 -12.401 3.661 1.00 86.38 92 ARG A CA 1
ATOM 686 C C . ARG A 1 92 ? 12.676 -11.843 3.311 1.00 86.38 92 ARG A C 1
ATOM 688 O O . ARG A 1 92 ? 12.260 -10.837 3.877 1.00 86.38 92 ARG A O 1
ATOM 695 N N . ILE A 1 93 ? 11.985 -12.517 2.403 1.00 87.75 93 ILE A N 1
ATOM 696 C CA . ILE A 1 93 ? 10.583 -12.251 2.084 1.00 87.75 93 ILE A CA 1
ATOM 697 C C . ILE A 1 93 ? 9.780 -13.314 2.825 1.00 87.75 93 ILE A C 1
ATOM 699 O O . ILE A 1 93 ? 10.002 -14.502 2.603 1.00 87.75 93 ILE A O 1
ATOM 703 N N . LEU A 1 94 ? 8.931 -12.887 3.760 1.00 84.75 94 LEU A N 1
ATOM 704 C CA . LEU A 1 94 ? 8.117 -13.804 4.565 1.00 84.75 94 LEU A CA 1
ATOM 705 C C . LEU A 1 94 ? 6.800 -14.155 3.875 1.00 84.75 94 LEU A C 1
ATOM 707 O O . LEU A 1 94 ? 6.325 -15.275 4.009 1.00 84.75 94 LEU A O 1
ATOM 711 N N . ASP A 1 95 ? 6.244 -13.198 3.137 1.00 86.38 95 ASP A N 1
ATOM 712 C CA . ASP A 1 95 ? 5.009 -13.337 2.379 1.00 86.38 95 ASP A CA 1
ATOM 713 C C . ASP A 1 95 ? 5.034 -12.382 1.176 1.00 86.38 95 ASP A C 1
ATOM 715 O O . ASP A 1 95 ? 5.702 -11.342 1.210 1.00 86.38 95 ASP A O 1
ATOM 719 N N . ALA A 1 96 ? 4.344 -12.757 0.102 1.00 89.00 96 ALA A N 1
ATOM 720 C CA . ALA A 1 96 ? 4.255 -11.989 -1.127 1.00 89.00 96 ALA A CA 1
ATOM 721 C C . ALA A 1 96 ? 2.907 -12.228 -1.814 1.00 89.00 96 ALA A C 1
ATOM 723 O O . ALA A 1 96 ? 2.599 -13.336 -2.249 1.00 89.00 96 ALA A O 1
ATOM 724 N N . GLN A 1 97 ? 2.124 -11.160 -1.958 1.00 91.44 97 GLN A N 1
ATOM 725 C CA . GLN A 1 97 ? 0.774 -11.209 -2.513 1.00 91.44 97 GLN A CA 1
ATOM 726 C C . GLN A 1 97 ? 0.625 -10.190 -3.645 1.00 91.44 97 GLN A C 1
ATOM 728 O O . GLN A 1 97 ? 1.210 -9.107 -3.600 1.00 91.44 97 GLN A O 1
ATOM 733 N N . ILE A 1 98 ? -0.162 -10.535 -4.667 1.00 92.12 98 ILE A N 1
ATOM 734 C CA . ILE A 1 98 ? -0.446 -9.666 -5.814 1.00 92.12 98 ILE A CA 1
ATOM 735 C C . ILE A 1 98 ? -1.938 -9.702 -6.106 1.00 92.12 98 ILE A C 1
ATOM 737 O O . ILE A 1 98 ? -2.538 -10.768 -6.218 1.00 92.12 98 ILE A O 1
ATOM 741 N N . TYR A 1 99 ? -2.510 -8.515 -6.272 1.00 93.06 99 TYR A N 1
ATOM 742 C CA . TYR A 1 99 ? -3.924 -8.307 -6.538 1.00 93.06 99 TYR A CA 1
ATOM 743 C C . TYR A 1 99 ? -4.108 -7.649 -7.904 1.00 93.06 99 TYR A C 1
ATOM 745 O O . TYR A 1 99 ? -3.303 -6.822 -8.326 1.00 93.06 99 TYR A O 1
ATOM 753 N N . ASN A 1 100 ? -5.200 -7.985 -8.589 1.00 90.50 100 ASN A N 1
ATOM 754 C CA . ASN A 1 100 ? -5.575 -7.385 -9.874 1.00 90.50 100 ASN A CA 1
ATOM 755 C C . ASN A 1 100 ? -6.372 -6.073 -9.721 1.00 90.50 100 ASN A C 1
ATOM 757 O O . ASN A 1 100 ? -6.973 -5.592 -10.682 1.00 90.50 100 ASN A O 1
ATOM 761 N N . GLN A 1 101 ? -6.393 -5.503 -8.516 1.00 91.50 101 GLN A N 1
ATOM 762 C CA . GLN A 1 101 ? -7.055 -4.247 -8.190 1.00 91.50 101 GLN A CA 1
ATOM 763 C C . GLN A 1 101 ? -6.212 -3.439 -7.202 1.00 91.50 101 GLN A C 1
ATOM 765 O O . GLN A 1 101 ? -5.437 -3.997 -6.425 1.00 91.50 101 GLN A O 1
ATOM 770 N N . ALA A 1 102 ? -6.386 -2.118 -7.219 1.00 95.12 102 ALA A N 1
ATOM 771 C CA . ALA A 1 102 ? -5.818 -1.252 -6.199 1.00 95.12 102 ALA A CA 1
ATOM 772 C C . ALA A 1 102 ? -6.634 -1.394 -4.912 1.00 95.12 102 ALA A C 1
ATOM 774 O O . ALA A 1 102 ? -7.793 -0.983 -4.876 1.00 95.12 102 ALA A O 1
ATOM 775 N N . LEU A 1 103 ? -6.022 -1.986 -3.888 1.00 95.31 103 LEU A N 1
ATOM 776 C CA . LEU A 1 103 ? -6.624 -2.088 -2.564 1.00 95.31 103 LEU A CA 1
ATOM 777 C C . LEU A 1 103 ? -6.696 -0.711 -1.893 1.00 95.31 103 LEU A C 1
ATOM 779 O O . LEU A 1 103 ? -5.842 0.152 -2.121 1.00 95.31 103 LEU A O 1
ATOM 783 N N . ASN A 1 104 ? -7.721 -0.506 -1.074 1.00 94.25 104 ASN A N 1
ATOM 784 C CA . ASN A 1 104 ? -7.881 0.703 -0.272 1.00 94.25 104 ASN A CA 1
ATOM 785 C C . ASN A 1 104 ? -7.089 0.619 1.051 1.00 94.25 104 ASN A C 1
ATOM 787 O O . ASN A 1 104 ? -6.512 -0.413 1.390 1.00 94.25 104 ASN A O 1
ATOM 791 N N . ALA A 1 105 ? -7.040 1.724 1.801 1.00 94.12 105 ALA A N 1
ATOM 792 C CA . ALA A 1 105 ? -6.252 1.809 3.032 1.00 94.12 105 ALA A CA 1
ATOM 793 C C . ALA A 1 105 ? -6.695 0.807 4.117 1.00 94.12 105 ALA A C 1
ATOM 795 O O . ALA A 1 105 ? -5.837 0.248 4.798 1.00 94.12 105 ALA A O 1
ATOM 796 N N . ASP A 1 106 ? -7.996 0.536 4.246 1.00 90.31 106 ASP A N 1
ATOM 797 C CA . ASP A 1 106 ? -8.525 -0.405 5.242 1.00 90.31 106 ASP A CA 1
ATOM 798 C C . ASP A 1 106 ? -8.163 -1.853 4.887 1.00 90.31 106 ASP A C 1
ATOM 800 O O . ASP A 1 106 ? -7.737 -2.621 5.750 1.00 90.31 106 ASP A O 1
ATOM 804 N N . GLU A 1 107 ? -8.250 -2.209 3.603 1.00 92.12 107 GLU A N 1
ATOM 805 C CA . GLU A 1 107 ? -7.815 -3.511 3.083 1.00 92.12 107 GLU A CA 1
ATOM 806 C C . GLU A 1 107 ? -6.316 -3.734 3.331 1.00 92.12 107 GLU A C 1
ATOM 808 O O . GLU A 1 107 ? -5.908 -4.791 3.811 1.00 92.12 107 GLU A O 1
ATOM 813 N N . ILE A 1 108 ? -5.482 -2.723 3.065 1.00 95.19 108 ILE A N 1
ATOM 814 C CA . ILE A 1 108 ? -4.038 -2.797 3.328 1.00 95.19 108 ILE A CA 1
ATOM 815 C C . ILE A 1 108 ? -3.731 -2.877 4.827 1.00 95.19 108 ILE A C 1
ATOM 817 O O . ILE A 1 108 ? -2.824 -3.609 5.230 1.00 95.19 108 ILE A O 1
ATOM 821 N N . SER A 1 109 ? -4.473 -2.143 5.657 1.00 92.44 109 SER A N 1
ATOM 822 C CA . SER A 1 109 ? -4.348 -2.201 7.114 1.00 92.44 109 SER A CA 1
ATOM 823 C C . SER A 1 109 ? -4.626 -3.612 7.642 1.00 92.44 109 SER A C 1
ATOM 825 O O . SER A 1 109 ? -3.831 -4.145 8.418 1.00 92.44 109 SER A O 1
ATOM 827 N N . ALA A 1 110 ? -5.688 -4.256 7.150 1.00 87.94 110 ALA A N 1
ATOM 828 C CA . ALA A 1 110 ? -6.046 -5.622 7.522 1.00 87.94 110 ALA A CA 1
ATOM 829 C C . ALA A 1 110 ? -5.023 -6.671 7.050 1.00 87.94 110 ALA A C 1
ATOM 831 O O . ALA A 1 110 ? -4.724 -7.617 7.778 1.00 87.94 110 ALA A O 1
ATOM 832 N N . LEU A 1 111 ? -4.438 -6.500 5.859 1.00 88.88 111 LEU A N 1
ATOM 833 C CA . LEU A 1 111 ? -3.342 -7.364 5.405 1.00 88.88 111 LEU A CA 1
ATOM 834 C C . LEU A 1 111 ? -2.107 -7.223 6.304 1.00 88.88 111 LEU A C 1
ATOM 836 O O . LEU A 1 111 ? -1.483 -8.214 6.681 1.00 88.88 111 LEU A O 1
ATOM 840 N N . ALA A 1 112 ? -1.774 -5.993 6.697 1.00 89.38 112 ALA A N 1
ATOM 841 C CA . ALA A 1 112 ? -0.602 -5.722 7.517 1.00 89.38 112 ALA A CA 1
ATOM 842 C C . ALA A 1 112 ? -0.719 -6.226 8.962 1.00 89.38 112 ALA A C 1
ATOM 844 O O . ALA A 1 112 ? 0.308 -6.502 9.583 1.00 89.38 112 ALA A O 1
ATOM 845 N N . SER A 1 113 ? -1.934 -6.355 9.510 1.00 83.44 113 SER A N 1
ATOM 846 C CA . SER A 1 113 ? -2.145 -6.921 10.849 1.00 83.44 113 SER A CA 1
ATOM 847 C C . SER A 1 113 ? -1.923 -8.434 10.906 1.00 83.44 113 SER A C 1
ATOM 849 O O . SER A 1 113 ? -1.950 -9.003 11.996 1.00 83.44 113 SER A O 1
ATOM 851 N N . GLY A 1 114 ? -1.702 -9.097 9.762 1.00 66.62 114 GLY A N 1
ATOM 852 C CA . GLY A 1 114 ? -1.556 -10.552 9.700 1.00 66.62 114 GLY A CA 1
ATOM 853 C C . GLY A 1 114 ? -2.857 -11.287 10.022 1.00 66.62 114 GLY A C 1
ATOM 854 O O . GLY A 1 114 ? -2.839 -12.473 10.347 1.00 66.62 114 GLY A O 1
ATOM 855 N N . SER A 1 115 ? -3.992 -10.588 9.950 1.00 55.19 115 SER A N 1
ATOM 856 C CA . SER A 1 115 ? -5.311 -11.184 10.092 1.00 55.19 115 SER A CA 1
ATOM 857 C C . SER A 1 115 ? -5.604 -11.976 8.818 1.00 55.19 115 SER A C 1
ATOM 859 O O . SER A 1 115 ? -6.148 -11.436 7.859 1.00 55.19 115 SER A O 1
ATOM 861 N N . SER A 1 116 ? -5.242 -13.265 8.792 1.00 50.06 116 SER A N 1
ATOM 862 C CA . SER A 1 116 ? -5.582 -14.172 7.679 1.00 50.06 116 SER A CA 1
ATOM 863 C C . SER A 1 116 ? -7.092 -14.294 7.435 1.00 50.06 116 SER A C 1
ATOM 865 O O . SER A 1 116 ? -7.508 -14.843 6.421 1.00 50.06 116 SER A O 1
ATOM 867 N N . ASP A 1 117 ? -7.900 -13.755 8.348 1.00 52.72 117 ASP A N 1
ATOM 868 C CA . ASP A 1 117 ? -9.360 -13.763 8.335 1.00 52.72 117 ASP A CA 1
ATOM 869 C C . ASP A 1 117 ? -9.958 -12.469 7.758 1.00 52.72 117 ASP A C 1
ATOM 871 O O . ASP A 1 117 ? -11.099 -12.116 8.065 1.00 52.72 117 ASP A O 1
ATOM 875 N N . PHE A 1 118 ? -9.212 -11.721 6.936 1.00 54.81 118 PHE A N 1
ATOM 876 C CA . PHE A 1 118 ? -9.803 -10.606 6.201 1.00 54.81 118 PHE A CA 1
ATOM 877 C C . PHE A 1 118 ? -10.841 -11.139 5.204 1.00 54.81 118 PHE A C 1
ATOM 879 O O . PHE A 1 118 ? -10.511 -11.601 4.112 1.00 54.81 118 PHE A O 1
ATOM 886 N N . ILE A 1 119 ? -12.117 -11.073 5.590 1.00 58.56 119 ILE A N 1
ATOM 887 C CA . ILE A 1 119 ? -13.253 -11.358 4.717 1.00 58.56 119 ILE A CA 1
ATOM 888 C C . ILE A 1 119 ? -13.729 -10.018 4.140 1.00 58.56 119 ILE A C 1
ATOM 890 O O . ILE A 1 119 ? -14.273 -9.200 4.886 1.00 58.56 119 ILE A O 1
ATOM 894 N N . PRO A 1 120 ? -13.566 -9.779 2.824 1.00 58.97 120 PRO A N 1
ATOM 895 C CA . PRO A 1 120 ? -14.085 -8.589 2.167 1.00 58.97 120 PRO A CA 1
ATOM 896 C C . PRO A 1 120 ? -15.565 -8.391 2.487 1.00 58.97 120 PRO A C 1
ATOM 898 O O . PRO A 1 120 ? -16.344 -9.347 2.428 1.00 58.97 120 PRO A O 1
ATOM 901 N N . GLU A 1 121 ? -15.984 -7.149 2.733 1.00 66.69 121 GLU A N 1
ATOM 902 C CA . GLU A 1 121 ? -17.380 -6.842 3.071 1.00 66.69 121 GLU A CA 1
ATOM 903 C C . GLU A 1 121 ? -18.358 -7.414 2.034 1.00 66.69 121 GLU A C 1
ATOM 905 O O . GLU A 1 121 ? -19.410 -7.938 2.385 1.00 66.69 121 GLU A O 1
ATOM 910 N N . LYS A 1 122 ? -17.983 -7.407 0.750 1.00 66.75 122 LYS A N 1
ATOM 911 C CA . LYS A 1 122 ? -18.778 -8.011 -0.325 1.00 66.75 122 LYS A CA 1
ATOM 912 C C . LYS A 1 122 ? -19.053 -9.506 -0.100 1.00 66.75 122 LYS A C 1
ATOM 914 O O . LYS A 1 122 ? -20.158 -9.956 -0.392 1.00 66.75 122 LYS A O 1
ATOM 919 N N . LEU A 1 123 ? -18.074 -10.266 0.397 1.00 67.62 123 LEU A N 1
ATOM 920 C CA . LEU A 1 123 ? -18.242 -11.692 0.699 1.00 67.62 123 LEU A CA 1
ATOM 921 C C . LEU A 1 123 ? -19.086 -11.899 1.958 1.00 67.62 123 LEU A C 1
ATOM 923 O O . LEU A 1 123 ? -19.951 -12.770 1.955 1.00 67.62 123 LEU A O 1
ATOM 927 N N . VAL A 1 124 ? -18.909 -11.057 2.983 1.00 76.62 124 VAL A N 1
ATOM 928 C CA . VAL A 1 124 ? -19.790 -11.058 4.162 1.00 76.62 124 VAL A CA 1
ATOM 929 C C . VAL A 1 124 ? -21.232 -10.806 3.728 1.00 76.62 124 VAL A C 1
ATOM 931 O O . VAL A 1 124 ? -22.110 -11.603 4.031 1.00 76.62 124 VAL A O 1
ATOM 934 N N . MET A 1 125 ? -21.479 -9.755 2.944 1.00 81.69 125 MET A N 1
ATOM 935 C CA . MET A 1 125 ? -22.814 -9.411 2.452 1.00 81.69 125 MET A CA 1
ATOM 936 C C . MET A 1 125 ? -23.427 -10.535 1.616 1.00 81.69 125 MET A C 1
ATOM 938 O O . MET A 1 125 ? -24.600 -10.841 1.803 1.00 81.69 125 MET A O 1
ATOM 942 N N . ALA A 1 126 ? -22.648 -11.191 0.752 1.00 81.31 126 ALA A N 1
ATOM 943 C CA . ALA A 1 126 ? -23.118 -12.325 -0.045 1.00 81.31 126 ALA A CA 1
ATOM 944 C C . ALA A 1 126 ? -23.489 -13.559 0.801 1.00 81.31 126 ALA A C 1
ATOM 946 O O . ALA A 1 126 ? -24.385 -14.304 0.414 1.00 81.31 126 ALA A O 1
ATOM 947 N N . ALA A 1 127 ? -22.833 -13.767 1.946 1.00 87.19 127 ALA A N 1
ATOM 948 C CA . ALA A 1 127 ? -23.123 -14.873 2.862 1.00 87.19 127 ALA A CA 1
ATOM 949 C C . ALA A 1 127 ? -24.340 -14.619 3.774 1.00 87.19 127 ALA A C 1
ATOM 951 O O . ALA A 1 127 ? -24.845 -15.545 4.409 1.00 87.19 127 ALA A O 1
ATOM 952 N N . LEU A 1 128 ? -24.815 -13.374 3.864 1.00 91.75 128 LEU A N 1
ATOM 953 C CA . LEU A 1 128 ? -25.952 -13.005 4.704 1.00 91.75 128 LEU A CA 1
ATOM 954 C C . LEU A 1 128 ? -27.293 -13.295 4.029 1.00 91.75 128 LEU A C 1
ATOM 956 O O . LEU A 1 128 ? -27.466 -13.137 2.822 1.00 91.75 128 LEU A O 1
ATOM 960 N N . THR A 1 129 ? -28.291 -13.623 4.847 1.00 96.25 129 THR A N 1
ATOM 961 C CA . THR A 1 129 ? -29.689 -13.686 4.402 1.00 96.25 129 THR A CA 1
ATOM 962 C C . THR A 1 129 ? -30.199 -12.302 3.991 1.00 96.25 129 THR A C 1
ATOM 964 O O . THR A 1 129 ? -29.749 -11.281 4.516 1.00 96.25 129 THR A O 1
ATOM 967 N N . ILE A 1 130 ? -31.217 -12.254 3.125 1.00 93.31 130 ILE A N 1
ATOM 968 C CA . ILE A 1 130 ? -31.876 -11.001 2.710 1.00 93.31 130 ILE A CA 1
ATOM 969 C C . ILE A 1 130 ? -32.314 -10.165 3.926 1.00 93.31 130 ILE A C 1
ATOM 971 O O . ILE A 1 130 ? -32.107 -8.953 3.966 1.00 93.31 130 ILE A O 1
ATOM 975 N N . GLN A 1 131 ? -32.838 -10.809 4.973 1.00 94.81 131 GLN A N 1
ATOM 976 C CA . GLN A 1 131 ? -33.244 -10.127 6.203 1.00 94.81 131 GLN A CA 1
ATOM 977 C C . GLN A 1 131 ? -32.056 -9.491 6.947 1.00 94.81 131 GLN A C 1
ATOM 979 O O . GLN A 1 131 ? -32.162 -8.362 7.433 1.00 94.81 131 GLN A O 1
ATOM 984 N N . GLN A 1 132 ? -30.916 -10.183 7.030 1.00 92.25 132 GLN A N 1
ATOM 985 C CA . GLN A 1 132 ? -29.699 -9.644 7.643 1.00 92.25 132 GLN A CA 1
ATOM 986 C C . GLN A 1 132 ? -29.099 -8.506 6.812 1.00 92.25 132 GLN A C 1
ATOM 988 O O . GLN A 1 132 ? -28.707 -7.490 7.382 1.00 92.25 132 GLN A O 1
ATOM 993 N N . GLN A 1 133 ? -29.091 -8.624 5.482 1.00 91.50 133 GLN A N 1
ATOM 994 C CA . GLN A 1 133 ? -28.643 -7.551 4.590 1.00 91.50 133 GLN A CA 1
ATOM 995 C C . GLN A 1 133 ? -29.497 -6.287 4.763 1.00 91.50 133 GLN A C 1
ATOM 997 O O . GLN A 1 133 ? -28.953 -5.196 4.939 1.00 91.50 133 GLN A O 1
ATOM 1002 N N . HIS A 1 134 ? -30.827 -6.427 4.816 1.00 94.19 134 HIS A N 1
ATOM 1003 C CA . HIS A 1 134 ? -31.732 -5.312 5.113 1.00 94.19 134 HIS A CA 1
ATOM 1004 C C . HIS A 1 134 ? -31.464 -4.694 6.488 1.00 94.19 134 HIS A C 1
ATOM 1006 O O . HIS A 1 134 ? -31.493 -3.471 6.635 1.00 94.19 134 HIS A O 1
ATOM 1012 N N . ARG A 1 135 ? -31.171 -5.520 7.500 1.00 94.25 135 ARG A N 1
ATOM 1013 C CA . ARG A 1 135 ? -30.815 -5.032 8.837 1.00 94.25 135 ARG A CA 1
ATOM 1014 C C . ARG A 1 135 ? -29.517 -4.227 8.816 1.00 94.25 135 ARG A C 1
ATOM 1016 O O . ARG A 1 135 ? -29.486 -3.158 9.416 1.00 94.25 135 ARG A O 1
ATOM 1023 N N . ILE A 1 136 ? -28.484 -4.694 8.115 1.00 91.25 136 ILE A N 1
ATOM 1024 C CA . ILE A 1 136 ? -27.227 -3.949 7.953 1.00 91.25 136 ILE A CA 1
ATOM 1025 C C . ILE A 1 136 ? -27.470 -2.628 7.230 1.00 91.25 136 ILE A C 1
ATOM 1027 O O . ILE A 1 136 ? -27.010 -1.595 7.705 1.00 91.25 136 ILE A O 1
ATOM 1031 N N . ALA A 1 137 ? -28.225 -2.633 6.129 1.00 90.81 137 ALA A N 1
ATOM 1032 C CA . ALA A 1 137 ? -28.551 -1.410 5.400 1.00 90.81 137 ALA A CA 1
ATOM 1033 C C . ALA A 1 137 ? -29.257 -0.389 6.308 1.00 90.81 137 ALA A C 1
ATOM 1035 O O . ALA A 1 137 ? -28.859 0.773 6.361 1.00 90.81 137 ALA A O 1
ATOM 1036 N N . LYS A 1 138 ? -30.239 -0.839 7.100 1.00 95.06 138 LYS A N 1
ATOM 1037 C CA . LYS A 1 138 ? -30.936 0.013 8.070 1.00 95.06 138 LYS A CA 1
ATOM 1038 C C . LYS A 1 138 ? -29.991 0.553 9.145 1.00 95.06 138 LYS A C 1
ATOM 1040 O O . LYS A 1 138 ? -30.031 1.742 9.440 1.00 95.06 138 LYS A O 1
ATOM 1045 N N . LEU A 1 139 ? -29.129 -0.297 9.703 1.00 93.75 139 LEU A N 1
ATOM 1046 C CA . LEU A 1 139 ? -28.154 0.112 10.715 1.00 93.75 139 LEU A CA 1
ATOM 1047 C C . LEU A 1 139 ? -27.157 1.129 10.164 1.00 93.75 139 LEU A C 1
ATOM 1049 O O . LEU A 1 139 ? -26.878 2.102 10.849 1.00 93.75 139 LEU A O 1
ATOM 1053 N N . LYS A 1 140 ? -26.668 0.952 8.931 1.00 90.38 140 LYS A N 1
ATOM 1054 C CA . LYS A 1 140 ? -25.779 1.922 8.277 1.00 90.38 140 LYS A CA 1
ATOM 1055 C C . LYS A 1 140 ? -26.445 3.286 8.127 1.00 90.38 140 LYS A C 1
ATOM 1057 O O . LYS A 1 140 ? -25.830 4.285 8.475 1.00 90.38 140 LYS A O 1
ATOM 1062 N N . ILE A 1 141 ? -27.705 3.317 7.690 1.00 92.69 141 ILE A N 1
ATOM 1063 C CA . ILE A 1 141 ? -28.487 4.558 7.588 1.00 92.69 141 ILE A CA 1
ATOM 1064 C C . ILE A 1 141 ? -28.619 5.227 8.961 1.00 92.69 141 ILE A C 1
ATOM 1066 O O . ILE A 1 141 ? -28.358 6.420 9.090 1.00 92.69 141 ILE A O 1
ATOM 1070 N N . SER A 1 142 ? -28.967 4.462 10.001 1.00 93.12 142 SER A N 1
ATOM 1071 C CA . SER A 1 142 ? -29.044 4.990 11.368 1.00 93.12 142 SER A CA 1
ATOM 1072 C C . SER A 1 142 ? -27.699 5.511 11.868 1.00 93.12 142 SER A C 1
ATOM 1074 O O . SER A 1 142 ? -27.658 6.521 12.555 1.00 93.12 142 SER A O 1
ATOM 1076 N N . LEU A 1 143 ? -26.596 4.851 11.520 1.00 91.06 143 LEU A N 1
ATOM 1077 C CA . LEU A 1 143 ? -25.254 5.257 11.926 1.00 91.06 143 LEU A CA 1
ATOM 1078 C C . LEU A 1 143 ? -24.862 6.590 11.273 1.00 91.06 143 LEU A C 1
ATOM 1080 O O . LEU A 1 143 ? -24.342 7.466 11.958 1.00 91.06 143 LEU A O 1
ATOM 1084 N N . THR A 1 144 ? -25.164 6.767 9.984 1.00 89.56 144 THR A N 1
ATOM 1085 C CA . THR A 1 144 ? -24.973 8.046 9.284 1.00 89.56 144 THR A CA 1
ATOM 1086 C C . THR A 1 144 ? -25.819 9.148 9.911 1.00 89.56 144 THR A C 1
ATOM 1088 O O . THR A 1 144 ? -25.275 10.172 10.302 1.00 89.56 144 THR A O 1
ATOM 1091 N N . SER A 1 145 ? -27.119 8.908 10.105 1.00 92.69 145 SER A N 1
ATOM 1092 C CA . SER A 1 145 ? -28.018 9.899 10.707 1.00 92.69 145 SER A CA 1
ATOM 1093 C C . SER A 1 145 ? -27.597 10.273 12.132 1.00 92.69 145 SER A C 1
ATOM 1095 O O . SER A 1 145 ? -27.576 11.447 12.483 1.00 92.69 145 SER A O 1
ATOM 1097 N N . ASN A 1 146 ? -27.186 9.301 12.948 1.00 91.69 146 ASN A N 1
ATOM 1098 C CA . ASN A 1 146 ? -26.703 9.574 14.299 1.00 91.69 146 ASN A CA 1
ATOM 1099 C C . ASN A 1 146 ? -25.403 10.385 14.295 1.00 91.69 146 ASN A C 1
ATOM 1101 O O . ASN A 1 146 ? -25.212 11.208 15.183 1.00 91.69 146 ASN A O 1
ATOM 1105 N N . ARG A 1 147 ? -24.511 10.160 13.322 1.00 86.81 147 ARG A N 1
ATOM 1106 C CA . ARG A 1 147 ? -23.296 10.971 13.167 1.00 86.81 147 ARG A CA 1
ATOM 1107 C C . ARG A 1 147 ? -23.625 12.401 12.769 1.00 86.81 147 ARG A C 1
ATOM 1109 O O . ARG A 1 147 ? -23.114 13.305 13.404 1.00 86.81 147 ARG A O 1
ATOM 1116 N N . GLU A 1 148 ? -24.534 12.598 11.819 1.00 90.25 148 GLU A N 1
ATOM 1117 C CA . GLU A 1 148 ? -25.006 13.938 11.449 1.00 90.25 148 GLU A CA 1
ATOM 1118 C C . GLU A 1 148 ? -25.630 14.669 12.646 1.00 90.25 148 GLU A C 1
ATOM 1120 O O . GLU A 1 148 ? -25.367 15.850 12.860 1.00 90.25 148 GLU A O 1
ATOM 1125 N N . VAL A 1 149 ? -26.409 13.960 13.472 1.00 91.00 149 VAL A N 1
ATOM 1126 C CA . VAL A 1 149 ? -26.950 14.522 14.716 1.00 91.00 149 VAL A CA 1
ATOM 1127 C C . VAL A 1 149 ? -25.825 14.873 15.688 1.00 91.00 149 VAL A C 1
ATOM 1129 O O . VAL A 1 149 ? -25.821 15.982 16.210 1.00 91.00 149 VAL A O 1
ATOM 1132 N N . LEU A 1 150 ? -24.860 13.979 15.919 1.00 86.81 150 LEU A N 1
ATOM 1133 C CA . LEU A 1 150 ? -23.721 14.260 16.799 1.00 86.81 150 LEU A CA 1
ATOM 1134 C C . LEU A 1 150 ? -22.918 15.475 16.324 1.00 86.81 150 LEU A C 1
ATOM 1136 O O . LEU A 1 150 ? -22.621 16.345 17.135 1.00 86.81 150 LEU A O 1
ATOM 1140 N N . ASP A 1 151 ? -22.646 15.579 15.025 1.00 84.44 151 ASP A N 1
ATOM 1141 C CA . ASP A 1 151 ? -21.939 16.719 14.440 1.00 84.44 151 ASP A CA 1
ATOM 1142 C C . ASP A 1 151 ? -22.748 18.021 14.599 1.00 84.44 151 ASP A C 1
ATOM 1144 O O . ASP A 1 151 ? -22.182 19.082 14.863 1.00 84.44 151 ASP A O 1
ATOM 1148 N N . SER A 1 152 ? -24.083 17.948 14.511 1.00 87.44 152 SER A N 1
ATOM 1149 C CA . SER A 1 152 ? -24.972 19.104 14.713 1.00 87.44 152 SER A CA 1
ATOM 1150 C C . SER A 1 152 ? -25.052 19.591 16.164 1.00 87.44 152 SER A C 1
ATOM 1152 O O . SER A 1 152 ? -25.374 20.755 16.399 1.00 87.44 152 SER A O 1
ATOM 1154 N N . LEU A 1 153 ? -24.753 18.726 17.139 1.00 85.38 153 LEU A N 1
ATOM 1155 C CA . LEU A 1 153 ? -24.746 19.076 18.563 1.00 85.38 153 LEU A CA 1
ATOM 1156 C C . LEU A 1 153 ? -23.475 19.837 18.975 1.00 85.38 153 LEU A C 1
ATOM 1158 O O . LEU A 1 153 ? -23.399 20.326 20.102 1.00 85.38 153 LEU A O 1
ATOM 1162 N N . GLY A 1 154 ? -22.514 19.990 18.059 1.00 79.12 154 GLY A N 1
ATOM 1163 C CA . GLY A 1 154 ? -21.275 20.722 18.287 1.00 79.12 154 GLY A CA 1
ATOM 1164 C C . GLY A 1 154 ? -20.189 19.882 18.969 1.00 79.12 154 GLY A C 1
ATOM 1165 O O . GLY A 1 154 ? -20.318 18.663 19.109 1.00 79.12 154 GLY A O 1
ATOM 1166 N N . PRO A 1 155 ? -19.063 20.508 19.354 1.00 79.69 155 PRO A N 1
ATOM 1167 C CA . PRO A 1 155 ? -17.948 19.795 19.960 1.00 79.69 155 PRO A CA 1
ATOM 1168 C C . PRO A 1 155 ? -18.359 19.161 21.292 1.00 79.69 155 PRO A C 1
ATOM 1170 O O . PRO A 1 155 ? -19.075 19.756 22.095 1.00 79.69 155 PRO A O 1
ATOM 1173 N N . ASN A 1 156 ? -17.863 17.952 21.552 1.00 79.94 156 ASN A N 1
ATOM 1174 C CA . ASN A 1 156 ? -18.036 17.310 22.849 1.00 79.94 156 ASN A CA 1
ATOM 1175 C C . ASN A 1 156 ? -17.143 18.008 23.886 1.00 79.94 156 ASN A C 1
ATOM 1177 O O . ASN A 1 156 ? -15.937 17.763 23.920 1.00 79.94 156 ASN A O 1
ATOM 1181 N N . ILE A 1 157 ? -17.732 18.882 24.702 1.00 78.56 157 ILE A N 1
ATOM 1182 C CA . ILE A 1 157 ? -17.021 19.616 25.752 1.00 78.56 157 ILE A CA 1
ATOM 1183 C C . ILE A 1 157 ? -17.013 18.763 27.031 1.00 78.56 157 ILE A C 1
ATOM 1185 O O . ILE A 1 157 ? -18.088 18.422 27.538 1.00 78.56 157 ILE A O 1
ATOM 1189 N N . PRO A 1 158 ? -15.836 18.408 27.583 1.00 82.94 158 PRO A N 1
ATOM 1190 C CA . PRO A 1 158 ? -15.748 17.683 28.845 1.00 82.94 158 PRO A CA 1
ATOM 1191 C C . PRO A 1 158 ? -16.472 18.433 29.975 1.00 82.94 158 PRO A C 1
ATOM 1193 O O . PRO A 1 158 ? -16.378 19.661 30.042 1.00 82.94 158 PRO A O 1
ATOM 1196 N N . PRO A 1 159 ? -17.130 17.738 30.925 1.00 80.88 159 PRO A N 1
ATOM 1197 C CA . PRO A 1 159 ? -17.855 18.397 32.013 1.00 80.88 159 PRO A CA 1
ATOM 1198 C C . PRO A 1 159 ? -16.999 19.377 32.827 1.00 80.88 159 PRO A C 1
ATOM 1200 O O . PRO A 1 159 ? -17.514 20.376 33.316 1.00 80.88 159 PRO A O 1
ATOM 1203 N N . GLN A 1 160 ? -15.693 19.114 32.951 1.00 86.25 160 GLN A N 1
ATOM 1204 C CA . GLN A 1 160 ? -14.752 19.986 33.659 1.00 86.25 160 GLN A CA 1
ATOM 1205 C C . GLN A 1 160 ? -14.465 21.304 32.920 1.00 86.25 160 GLN A C 1
ATOM 1207 O O . GLN A 1 160 ? -14.090 22.286 33.552 1.00 86.25 160 GLN A O 1
ATOM 1212 N N . GLU A 1 161 ? -14.633 21.333 31.598 1.00 84.19 161 GLU A N 1
ATOM 1213 C CA . GLU A 1 161 ? -14.338 22.491 30.743 1.00 84.19 161 GLU A CA 1
ATOM 1214 C C . GLU A 1 161 ? -15.609 23.273 30.375 1.00 84.19 161 GLU A C 1
ATOM 1216 O O . GLU A 1 161 ? -15.527 24.409 29.903 1.00 84.19 161 GLU A O 1
ATOM 1221 N N . PHE A 1 162 ? -16.787 22.699 30.647 1.00 80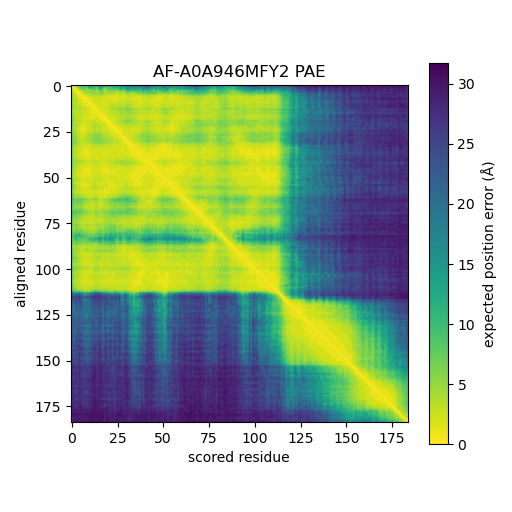.88 162 PHE A N 1
ATOM 1222 C CA . PHE A 1 162 ? -18.086 23.266 30.287 1.00 80.88 162 PHE A CA 1
ATOM 1223 C C . PHE A 1 162 ? -18.297 24.679 30.842 1.00 80.88 162 PHE A C 1
ATOM 1225 O O . PHE A 1 162 ? -18.673 25.571 30.087 1.00 80.88 162 PHE A O 1
ATOM 1232 N N . GLU A 1 163 ? -18.012 24.918 32.129 1.00 84.81 163 GLU A N 1
ATOM 1233 C CA . GLU A 1 163 ? -18.175 26.258 32.715 1.00 84.81 163 GLU A CA 1
ATOM 1234 C C . GLU A 1 163 ? -17.266 27.291 32.048 1.00 84.81 163 GLU A C 1
ATOM 1236 O O . GLU A 1 163 ? -17.689 28.415 31.786 1.00 84.81 163 GLU A O 1
ATOM 1241 N N . THR A 1 164 ? -16.024 26.917 31.733 1.00 86.00 164 THR A N 1
ATOM 1242 C CA . THR A 1 164 ? -15.064 27.843 31.119 1.00 86.00 164 THR A CA 1
ATOM 1243 C C . THR A 1 164 ? -15.496 28.212 29.704 1.00 86.00 164 THR A C 1
ATOM 1245 O O . THR A 1 164 ? -15.486 29.393 29.358 1.00 86.00 164 THR A O 1
ATOM 1248 N N . HIS A 1 165 ? -15.949 27.236 28.914 1.00 82.50 165 HIS A N 1
ATOM 1249 C CA . HIS A 1 165 ? -16.495 27.489 27.581 1.00 82.50 165 HIS A CA 1
ATOM 1250 C C . HIS A 1 165 ? -17.785 28.315 27.625 1.00 82.50 165 HIS A C 1
ATOM 1252 O O . HIS A 1 165 ? -17.911 29.277 26.873 1.00 82.50 165 HIS A O 1
ATOM 1258 N N . ALA A 1 166 ? -18.697 28.028 28.559 1.00 84.50 166 ALA A N 1
ATOM 1259 C CA . ALA A 1 166 ? -19.928 28.800 28.719 1.00 84.50 166 ALA A CA 1
ATOM 1260 C C . ALA A 1 166 ? -19.648 30.281 29.032 1.00 84.50 166 ALA A C 1
ATOM 1262 O O . ALA A 1 166 ? -20.283 31.171 28.462 1.00 84.50 166 ALA A O 1
ATOM 1263 N N . TRP A 1 167 ? -18.668 30.566 29.897 1.00 86.25 167 TRP A N 1
ATOM 1264 C CA . TRP A 1 167 ? -18.267 31.942 30.201 1.00 86.25 167 TRP A CA 1
ATOM 1265 C C . TRP A 1 167 ? -17.538 32.627 29.044 1.00 86.25 167 TRP A C 1
ATOM 1267 O O . TRP A 1 167 ? -17.741 33.823 28.835 1.00 86.25 167 TRP A O 1
ATOM 1277 N N . GLN A 1 168 ? -16.723 31.896 28.279 1.00 85.19 168 GLN A N 1
ATOM 1278 C CA . GLN A 1 168 ? -16.080 32.421 27.071 1.00 85.19 168 GLN A CA 1
ATOM 1279 C C . GLN A 1 168 ? -17.112 32.800 26.009 1.00 85.19 168 GLN A C 1
ATOM 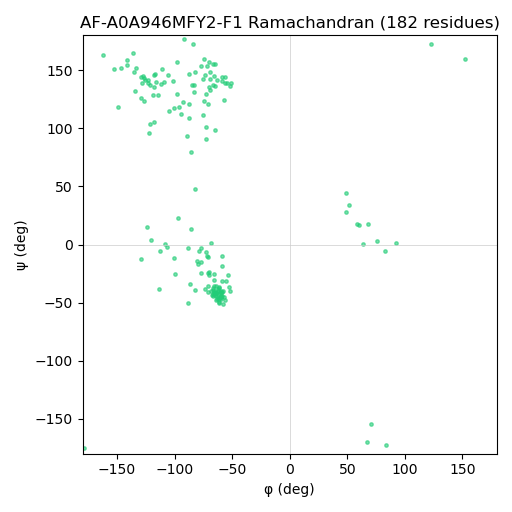1281 O O . GLN A 1 168 ? -17.059 33.914 25.491 1.00 85.19 168 GLN A O 1
ATOM 1286 N N . ASP A 1 169 ? -18.083 31.928 25.741 1.00 84.50 169 ASP A N 1
ATOM 1287 C CA . ASP A 1 169 ? -19.145 32.181 24.766 1.00 84.50 169 ASP A CA 1
ATOM 1288 C C . ASP A 1 169 ? -20.049 33.336 25.212 1.00 84.50 169 ASP A C 1
ATOM 1290 O O . ASP A 1 169 ? -20.385 34.214 24.412 1.00 84.50 169 ASP A O 1
ATOM 1294 N N . PHE A 1 170 ? -20.385 33.405 26.506 1.00 87.06 170 PHE A N 1
ATOM 1295 C CA . PHE A 1 170 ? -21.127 34.531 27.069 1.00 87.06 170 PHE A CA 1
ATOM 1296 C C . PHE A 1 170 ? -20.351 35.845 26.927 1.00 87.06 170 PHE A C 1
ATOM 1298 O O . PHE A 1 170 ? -20.889 36.818 26.396 1.00 87.06 170 PHE A O 1
ATOM 1305 N N . ALA A 1 171 ? -19.076 35.880 27.322 1.00 85.94 171 ALA A N 1
ATOM 1306 C CA . ALA A 1 171 ? -18.235 37.064 27.170 1.00 85.94 171 ALA A CA 1
ATOM 1307 C C . ALA A 1 171 ? -18.103 37.481 25.696 1.00 85.94 171 ALA A C 1
ATOM 1309 O O . ALA A 1 171 ? -18.270 38.655 25.369 1.00 85.94 171 ALA A O 1
ATOM 1310 N N . GLN A 1 172 ? -17.882 36.526 24.790 1.00 84.12 172 GLN A N 1
ATOM 1311 C CA . GLN A 1 172 ? -17.801 36.774 23.351 1.00 84.12 172 GLN A CA 1
ATOM 1312 C C . GLN A 1 172 ? -19.119 37.326 22.792 1.00 84.12 172 GLN A C 1
ATOM 1314 O O . GLN A 1 172 ? -19.096 38.225 21.950 1.00 84.12 172 GLN A O 1
ATOM 1319 N N . SER A 1 173 ? -20.266 36.840 23.277 1.00 86.81 173 SER A N 1
ATOM 1320 C CA . SER A 1 173 ? -21.581 37.373 22.904 1.00 86.81 173 SER A CA 1
ATOM 1321 C C . SER A 1 173 ? -21.772 38.821 23.369 1.00 86.81 173 SER A C 1
ATOM 1323 O O . SER A 1 173 ? -22.250 39.644 22.590 1.00 86.81 173 SER A O 1
ATOM 1325 N N . LEU A 1 174 ? -21.307 39.162 24.579 1.00 84.31 174 LEU A N 1
ATOM 1326 C CA . LEU A 1 174 ? -21.358 40.524 25.111 1.00 84.31 174 LEU A CA 1
ATOM 1327 C C . LEU A 1 174 ? -20.488 41.489 24.300 1.00 84.31 174 LEU A C 1
ATOM 1329 O O . LEU A 1 174 ? -20.939 4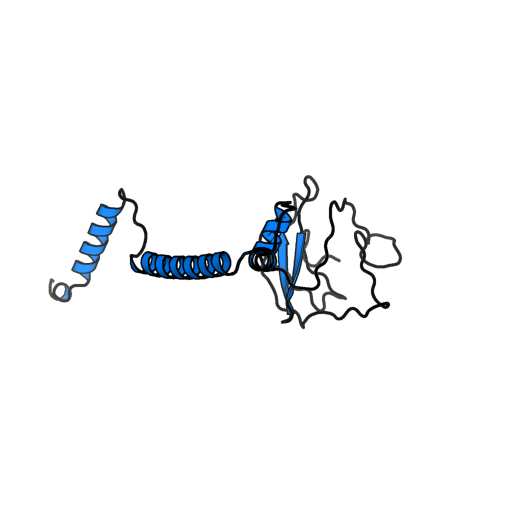2.582 23.967 1.00 84.31 174 LEU A O 1
ATOM 1333 N N . PHE A 1 175 ? -19.273 41.079 23.923 1.00 78.75 175 PHE A N 1
ATOM 1334 C CA . PHE A 1 175 ? -18.398 41.884 23.061 1.00 78.75 175 PHE A CA 1
ATOM 1335 C C . PHE A 1 175 ? -18.953 42.076 21.646 1.00 78.75 175 PHE A C 1
ATOM 1337 O O . PHE A 1 175 ? -18.638 43.068 20.992 1.00 78.75 175 PHE A O 1
ATOM 1344 N N . ASN A 1 176 ? -19.795 41.153 21.179 1.00 80.56 176 ASN A N 1
ATOM 1345 C CA . ASN A 1 176 ? -20.436 41.236 19.870 1.00 80.56 176 ASN A CA 1
ATOM 1346 C C . ASN A 1 176 ? -21.769 42.009 19.890 1.00 80.56 176 ASN A C 1
ATOM 1348 O O . ASN A 1 176 ? -22.370 42.201 18.826 1.00 80.56 176 ASN A O 1
ATOM 1352 N N . PHE A 1 177 ? -22.245 42.474 21.053 1.00 83.00 177 PHE A N 1
ATOM 1353 C CA . PHE A 1 177 ? -23.444 43.304 21.117 1.00 83.00 177 PHE A CA 1
ATOM 1354 C C . PHE A 1 177 ? -23.207 44.694 20.527 1.00 83.00 177 PHE A C 1
ATOM 1356 O O . PHE A 1 177 ? -22.220 45.378 20.803 1.00 83.00 177 PHE A O 1
ATOM 1363 N N . LYS A 1 178 ? -24.173 45.143 19.721 1.00 72.06 178 LYS A N 1
ATOM 1364 C CA . LYS A 1 178 ? -24.123 46.444 19.046 1.00 72.06 178 LYS A CA 1
ATOM 1365 C C . LYS A 1 178 ? -24.308 47.613 20.011 1.00 72.06 178 LYS A C 1
ATOM 1367 O O . LYS A 1 178 ? -24.086 48.746 19.612 1.00 72.06 178 LYS A O 1
ATOM 1372 N N . GLU A 1 179 ? -24.696 47.384 21.260 1.00 69.81 179 GLU A N 1
ATOM 1373 C CA . GLU A 1 179 ? -24.740 48.435 22.276 1.00 69.81 179 GLU A CA 1
ATOM 1374 C C . GLU A 1 179 ? -23.341 48.788 22.823 1.00 69.81 179 GLU A C 1
ATOM 1376 O O . GLU A 1 179 ? -23.122 49.923 23.245 1.00 69.81 179 GLU A O 1
ATOM 1381 N N . PHE A 1 180 ? -22.360 47.875 22.750 1.00 61.47 180 PHE A N 1
ATOM 1382 C CA . PHE A 1 180 ? -21.008 48.094 23.291 1.00 61.47 180 PHE A CA 1
ATOM 1383 C C . PHE A 1 180 ? -20.108 48.990 22.423 1.00 61.47 180 PHE A C 1
ATOM 1385 O O . PHE A 1 180 ? -19.125 49.528 22.920 1.00 61.47 180 PHE A O 1
ATOM 1392 N N . ILE A 1 181 ? -20.468 49.239 21.160 1.00 60.00 181 ILE A N 1
ATOM 1393 C CA . ILE A 1 181 ? -19.802 50.241 20.297 1.00 60.00 181 ILE A CA 1
ATOM 1394 C C . ILE A 1 181 ? -20.108 51.692 20.713 1.00 60.00 181 ILE A C 1
ATOM 1396 O O . ILE A 1 181 ? -19.467 52.614 20.209 1.00 60.00 181 ILE A O 1
ATOM 1400 N N . PHE A 1 182 ? -21.058 51.911 21.630 1.00 61.62 182 PHE A N 1
ATOM 1401 C CA . PHE A 1 182 ? -21.439 53.241 22.121 1.00 61.62 182 PHE A CA 1
ATOM 1402 C C . PHE A 1 182 ? -20.947 53.547 23.543 1.00 61.62 182 PHE A C 1
ATOM 1404 O O . PHE A 1 182 ? -21.151 54.662 24.024 1.00 61.62 182 PHE A O 1
ATOM 1411 N N . ILE A 1 183 ? -20.282 52.597 24.207 1.00 62.06 183 ILE A N 1
ATOM 1412 C CA . ILE A 1 183 ? -19.671 52.814 25.521 1.00 62.06 183 ILE A CA 1
ATOM 1413 C C . ILE A 1 183 ? -18.251 53.353 25.290 1.00 62.06 183 ILE A C 1
ATOM 1415 O O . ILE A 1 183 ? -17.382 52.636 24.797 1.00 62.06 183 ILE A O 1
ATOM 1419 N N . ARG A 1 184 ? -18.044 54.640 25.589 1.00 52.88 184 ARG A N 1
ATOM 1420 C CA . ARG A 1 184 ? -16.727 55.293 25.671 1.00 52.88 184 ARG A CA 1
ATOM 1421 C C . ARG A 1 184 ? -16.259 55.369 27.114 1.00 52.88 184 ARG A C 1
ATOM 1423 O O . ARG A 1 184 ? -17.127 55.611 27.980 1.00 52.88 184 ARG A O 1
#

Mean predicted aligned error: 14.13 Å

Solvent-accessible surface area (backbone atoms only — not comparable to full-atom values): 11759 Å² total; per-residue (Å²): 132,79,94,53,83,60,40,91,72,68,81,41,78,93,44,76,57,39,72,86,34,86,44,74,62,67,77,52,69,89,81,42,93,72,44,77,50,74,32,63,31,86,84,12,42,35,43,42,28,48,63,31,35,80,39,43,54,66,49,77,35,97,42,72,83,89,74,55,85,94,77,59,83,88,72,82,62,47,77,59,86,75,85,66,80,99,40,58,58,94,76,83,83,92,78,89,87,88,70,100,62,52,67,53,65,68,59,43,29,42,59,45,70,67,47,88,77,74,68,54,65,69,58,55,57,69,73,44,53,72,70,53,49,53,49,51,55,52,49,52,52,50,51,52,52,52,47,55,51,50,63,71,72,48,81,90,68,55,82,88,48,42,65,60,51,53,51,49,54,50,50,53,52,56,72,66,36,82,70,57,83,71,67,127

Secondary structure (DSSP, 8-state):
--SSTT------GGGTT-----PPPP-STTTS---EEEEE-TTSEEEEEETTEE-S--EE-S-PPP--TTT----SSBSSSSP-STTB-SS--------SS---HHHHHHHHTT-TT---HHHHHHHS-HHHHHHHHHHHHHHHHHHHHHHHT-----TTTHHHHHHHHHHHHHHT-TTGGG--

Foldseek 3Di:
DDPDPQDDWDDDDVCLFTDDQPFDHDDCVVPDDKDWDWFQAQQQWIFIDILLHTGGHIDHGPGDDDDDPPRDDDDDQAQDPDDDDPGGDPHDDPDDDDDPHGDDSVRSNCVSVVVPPPDPVVNVLVPDDPVVNVVVVVVVVVVVVVVVVVVVVPDDAPPVCVVVVVVVVVVVVVVPDPVVVPDD

pLDDT: mean 86.51, std 10.29, range [50.06, 98.0]